Protein AF-A0A8B9JFM2-F1 (afdb_monomer)

Nearest PDB structures (foldseek):
  6s2v-assembly1_A  TM=2.641E-01  e=4.812E+00  Thermus thermophilus

pLDDT: mean 70.41, std 26.71, range [26.59, 98.25]

Solvent-accessible surface area (backbone atoms only — not comparable to full-atom values): 13826 Å² total; per-residue (Å²): 95,75,93,44,94,42,52,70,55,29,45,62,42,49,57,50,52,52,51,52,49,53,49,58,53,56,74,76,47,64,92,90,73,83,82,56,68,82,63,44,51,59,54,51,42,56,54,47,77,73,51,67,54,68,62,48,47,56,52,45,52,53,33,68,76,72,50,55,80,75,66,43,58,59,73,59,28,54,53,51,51,51,48,51,52,41,51,51,50,61,77,66,62,66,78,80,61,81,68,67,73,62,55,77,66,53,49,50,51,52,51,52,54,50,49,66,63,59,63,54,68,65,52,67,83,63,58,92,71,80,76,75,84,78,84,81,77,87,86,79,91,80,87,85,88,83,88,80,90,82,90,88,81,89,82,89,89,90,80,88,84,85,88,89,90,83,90,82,83,83,84,77,85,91,66,69,68,67,57,55,62,47,59,59,50,66,54,52,63,73,67,65,75,74,77,78,72,85,80,83,89,83,87,89,88,134

Organism: Astyanax mexicanus (NCBI:txid7994)

Secondary structure (DSSP, 8-state):
-TT--SHHHHHHHHHHHHHHHHHHHHHTSPTT----HHHHHHHHHHHHTTS-HHHHHHHHHHHHHHS-TTTTSSHHHHHHHHHHHHHHHHHT--GGGTS-PPPHHHHHHHHHHHHHHHTTHHHHTT-TT----------------------------------------------HHHHHHHHHHHHHHTTSSSSSSSS-------

Radius of gyration: 36.75 Å; Cα contacts (8 Å, |Δi|>4): 64; chains: 1; bounding box: 48×134×57 Å

Mean predicted aligned error: 19.5 Å

Sequence (206 aa):
MHQAYSPNKKVDTLLKVCKNIYHSMSANAKPGVVFGADDFLPCLTWVLLRSDVATLQLDTDYMMELLDPSQLQGEGGYYLTSLYAALYYISSFQPRLAVRQLSAEAHKSLSQWHRRRTLHCNQSRRSRNRRTFRRTARGETASTSDASKDAEEGSGKAREDSEDESDIELTLPCDETVAQHRLSKDLEILGEEEEEGEGQLMEEQH

Structure (mmCIF, N/CA/C/O backbone):
data_AF-A0A8B9JFM2-F1
#
_entry.id   AF-A0A8B9JFM2-F1
#
loop_
_atom_site.group_PDB
_atom_site.id
_atom_site.type_symbol
_atom_site.label_atom_id
_atom_site.label_alt_id
_atom_site.label_comp_id
_atom_site.label_asym_id
_atom_site.label_entity_id
_atom_site.label_seq_id
_atom_site.pdbx_PDB_ins_code
_atom_site.Cartn_x
_atom_site.Cartn_y
_atom_site.Cartn_z
_atom_site.occupancy
_atom_site.B_iso_or_equiv
_atom_site.auth_seq_id
_atom_site.auth_comp_id
_atom_site.auth_asym_id
_atom_site.auth_atom_id
_atom_site.pdbx_PDB_model_num
ATOM 1 N N . MET A 1 1 ? -3.584 -10.418 -9.062 1.00 89.25 1 MET A N 1
ATOM 2 C CA . MET A 1 1 ? -2.142 -10.414 -8.744 1.00 89.25 1 MET A CA 1
ATOM 3 C C . MET A 1 1 ? -1.633 -11.849 -8.626 1.00 89.25 1 MET A C 1
ATOM 5 O O . MET A 1 1 ? -0.770 -12.228 -9.408 1.00 89.25 1 MET A O 1
ATOM 9 N N . HIS A 1 2 ? -2.273 -12.670 -7.789 1.00 94.94 2 HIS A N 1
ATOM 10 C CA . HIS A 1 2 ? -1.850 -14.033 -7.451 1.00 94.94 2 HIS A CA 1
ATOM 11 C C . HIS A 1 2 ? -1.418 -14.940 -8.612 1.00 94.94 2 HIS A C 1
ATOM 13 O O . HIS A 1 2 ? -0.316 -15.477 -8.581 1.00 94.94 2 HIS A O 1
ATOM 19 N N . GLN A 1 3 ? -2.219 -15.003 -9.683 1.00 93.75 3 GLN A N 1
ATOM 20 C CA . GLN A 1 3 ? -1.970 -15.805 -10.895 1.00 93.75 3 GLN A CA 1
ATOM 21 C C . GLN A 1 3 ? -0.621 -15.540 -11.608 1.00 93.75 3 GLN A C 1
ATOM 23 O O . GLN A 1 3 ? -0.235 -16.315 -12.479 1.00 93.75 3 GLN A O 1
ATOM 28 N N . ALA A 1 4 ? 0.092 -14.452 -11.295 1.00 94.44 4 ALA A N 1
ATOM 29 C CA . ALA A 1 4 ? 1.405 -14.161 -11.863 1.00 94.44 4 ALA A CA 1
ATOM 30 C C . ALA A 1 4 ? 2.542 -14.762 -11.011 1.00 94.44 4 ALA A C 1
ATOM 32 O O . ALA A 1 4 ? 2.770 -14.328 -9.884 1.00 94.44 4 ALA A O 1
ATOM 33 N N . TYR A 1 5 ? 3.309 -15.694 -11.590 1.00 93.75 5 TYR A N 1
ATOM 34 C CA . TYR A 1 5 ? 4.452 -16.377 -10.951 1.00 93.75 5 TYR A CA 1
ATOM 35 C C . TYR A 1 5 ? 5.771 -15.580 -10.918 1.00 93.75 5 TYR A C 1
ATOM 37 O O . TYR A 1 5 ? 6.792 -16.109 -10.498 1.00 93.75 5 TYR A O 1
ATOM 45 N N . SER A 1 6 ? 5.792 -14.336 -11.402 1.00 96.88 6 SER A N 1
ATOM 46 C CA . SER A 1 6 ? 6.985 -13.477 -11.387 1.00 96.88 6 SER A CA 1
ATOM 47 C C . SER A 1 6 ? 6.700 -12.232 -10.548 1.00 96.88 6 SER A C 1
ATOM 49 O O . SER A 1 6 ? 5.683 -11.580 -10.810 1.00 96.88 6 SER A O 1
ATOM 51 N N . PRO A 1 7 ? 7.569 -11.846 -9.591 1.00 96.88 7 PRO A N 1
ATOM 52 C CA . PRO A 1 7 ? 7.323 -10.683 -8.737 1.00 96.88 7 PRO A CA 1
ATOM 53 C C . PRO A 1 7 ? 7.238 -9.393 -9.565 1.00 96.88 7 PRO A C 1
ATOM 55 O O . PRO A 1 7 ? 6.313 -8.610 -9.380 1.00 96.88 7 PRO A O 1
ATOM 58 N N . ASN A 1 8 ? 8.073 -9.242 -10.599 1.00 96.25 8 ASN A N 1
ATOM 59 C CA . ASN A 1 8 ? 7.967 -8.143 -11.567 1.00 96.25 8 ASN A CA 1
ATOM 60 C C . ASN A 1 8 ? 6.593 -8.086 -12.268 1.00 96.25 8 ASN A C 1
ATOM 62 O O . ASN A 1 8 ? 6.054 -7.006 -12.493 1.00 96.25 8 ASN A O 1
ATOM 66 N N . LYS A 1 9 ? 5.973 -9.237 -12.572 1.00 97.44 9 LYS A N 1
ATOM 67 C CA . LYS A 1 9 ? 4.619 -9.285 -13.163 1.00 97.44 9 LYS A CA 1
ATOM 68 C C . LYS A 1 9 ? 3.505 -9.031 -12.139 1.00 97.44 9 LYS A C 1
ATOM 70 O O . LYS A 1 9 ? 2.437 -8.541 -12.520 1.00 97.44 9 LYS A O 1
ATOM 75 N N . LYS A 1 10 ? 3.745 -9.297 -10.850 1.00 98.00 10 LYS A N 1
ATOM 76 C CA . LYS A 1 10 ? 2.875 -8.834 -9.760 1.00 98.00 10 LYS A CA 1
ATOM 77 C C . LYS A 1 10 ? 2.971 -7.300 -9.613 1.00 98.00 10 LYS A C 1
ATOM 79 O O . LYS A 1 10 ? 1.925 -6.655 -9.628 1.00 98.00 10 LYS A O 1
ATOM 84 N N . VAL A 1 11 ? 4.169 -6.699 -9.659 1.00 97.50 11 VAL A N 1
ATOM 85 C CA . VAL A 1 11 ? 4.362 -5.226 -9.667 1.00 97.50 11 VAL A CA 1
ATOM 86 C C . VAL A 1 11 ? 3.714 -4.561 -10.892 1.00 97.50 11 VAL A C 1
ATOM 88 O O . VAL A 1 11 ? 2.948 -3.614 -10.727 1.00 97.50 11 VAL A O 1
ATOM 91 N N . ASP A 1 12 ? 3.897 -5.099 -12.106 1.00 96.81 12 ASP A N 1
ATOM 92 C CA . ASP A 1 12 ? 3.180 -4.653 -13.323 1.00 96.81 12 ASP A CA 1
ATOM 93 C C . ASP A 1 12 ? 1.651 -4.632 -13.142 1.00 96.81 12 ASP A C 1
ATOM 95 O O . ASP A 1 12 ? 0.941 -3.883 -13.819 1.00 96.81 12 ASP A O 1
ATOM 99 N N . THR A 1 13 ? 1.124 -5.514 -12.289 1.00 97.75 13 THR A N 1
ATOM 100 C CA . THR A 1 13 ? -0.307 -5.613 -11.987 1.00 97.75 13 THR A CA 1
ATOM 101 C C . THR A 1 13 ? -0.712 -4.593 -10.925 1.00 97.75 13 THR A C 1
ATOM 103 O O . THR A 1 13 ? -1.719 -3.911 -11.107 1.00 97.75 13 THR A O 1
ATOM 106 N N . LEU A 1 14 ? 0.093 -4.423 -9.871 1.00 97.81 14 LEU A N 1
ATOM 107 C CA . LEU A 1 14 ? -0.100 -3.399 -8.843 1.00 97.81 14 LEU A CA 1
ATOM 108 C C . LEU A 1 14 ? -0.135 -1.990 -9.450 1.00 97.81 14 LEU A C 1
ATOM 110 O O . LEU A 1 14 ? -1.096 -1.258 -9.231 1.00 97.81 14 LEU A O 1
ATOM 114 N N . LEU A 1 15 ? 0.829 -1.645 -10.310 1.00 97.75 15 LEU A N 1
ATOM 115 C CA . LEU A 1 15 ? 0.879 -0.339 -10.979 1.00 97.75 15 LEU A CA 1
ATOM 116 C C . LEU A 1 15 ? -0.387 -0.033 -11.800 1.00 97.75 15 LEU A C 1
ATOM 118 O O . LEU A 1 15 ? -0.815 1.119 -11.865 1.00 97.75 15 LEU A O 1
ATOM 122 N N . LYS A 1 16 ? -1.026 -1.052 -12.394 1.00 97.81 16 LYS A N 1
ATOM 123 C CA . LYS A 1 16 ? -2.311 -0.899 -13.102 1.00 97.81 16 LYS A CA 1
ATOM 124 C C . LYS A 1 16 ? -3.468 -0.650 -12.134 1.00 97.81 16 LYS A C 1
ATOM 126 O O . LYS A 1 16 ? -4.317 0.186 -12.424 1.00 97.81 16 LYS A O 1
ATOM 131 N N . VAL A 1 17 ? -3.489 -1.319 -10.978 1.00 97.44 17 VAL A N 1
ATOM 132 C CA . VAL A 1 17 ? -4.486 -1.065 -9.921 1.00 97.44 17 VAL A CA 1
ATOM 133 C C . VAL A 1 17 ? -4.347 0.362 -9.385 1.00 97.44 17 VAL A C 1
ATOM 135 O O . VAL A 1 17 ? -5.337 1.087 -9.350 1.00 97.44 17 VAL A O 1
ATOM 138 N N . CYS A 1 18 ? -3.129 0.812 -9.069 1.00 97.69 18 CYS A N 1
ATOM 139 C CA . CYS A 1 18 ? -2.864 2.183 -8.621 1.00 97.69 18 CYS A CA 1
ATOM 140 C C . CYS A 1 18 ? -3.327 3.221 -9.659 1.00 97.69 18 CYS A C 1
ATOM 142 O O . CYS A 1 18 ? -4.040 4.163 -9.318 1.00 97.69 18 CYS A O 1
ATOM 144 N N . LYS A 1 19 ? -3.012 3.011 -10.945 1.00 97.19 19 LYS A N 1
ATOM 145 C CA . LYS A 1 19 ? -3.443 3.896 -12.043 1.00 97.19 19 LYS A CA 1
ATOM 146 C C . LYS A 1 19 ? -4.968 3.904 -12.235 1.00 97.19 19 LYS A C 1
ATOM 148 O O . LYS A 1 19 ? -5.533 4.969 -12.470 1.00 97.19 19 LYS A O 1
ATOM 153 N N . ASN A 1 20 ? -5.651 2.774 -12.034 1.00 97.50 20 ASN A N 1
ATOM 154 C CA . ASN A 1 20 ? -7.118 2.712 -12.036 1.00 97.50 20 ASN A CA 1
ATOM 155 C C . ASN A 1 20 ? -7.750 3.440 -10.833 1.00 97.50 20 ASN A C 1
ATOM 157 O O . ASN A 1 20 ? -8.805 4.059 -10.987 1.00 97.50 20 ASN A O 1
ATOM 161 N N . ILE A 1 21 ? -7.114 3.410 -9.656 1.00 97.12 21 ILE A N 1
ATOM 162 C CA . ILE A 1 21 ? -7.551 4.177 -8.477 1.00 97.12 21 ILE A CA 1
ATOM 163 C C . ILE A 1 21 ? -7.442 5.680 -8.764 1.00 97.12 21 ILE A C 1
ATOM 165 O O . ILE A 1 21 ? -8.452 6.375 -8.678 1.00 97.12 21 ILE A O 1
ATOM 169 N N . TYR A 1 22 ? -6.279 6.171 -9.212 1.00 96.12 22 TYR A N 1
ATOM 170 C CA . TYR A 1 22 ? -6.116 7.584 -9.585 1.00 96.12 22 TYR A CA 1
ATOM 171 C C . TYR A 1 22 ? -7.078 8.016 -10.699 1.00 96.12 22 TYR A C 1
ATOM 173 O O . TYR A 1 22 ? -7.672 9.084 -10.598 1.00 96.12 22 TYR A O 1
ATOM 181 N N . HIS A 1 23 ? -7.314 7.179 -11.716 1.00 95.50 23 HIS A N 1
ATOM 182 C CA . HIS A 1 23 ? -8.328 7.456 -12.738 1.00 95.50 23 HIS A CA 1
ATOM 183 C C . HIS A 1 23 ? -9.735 7.609 -12.134 1.00 95.50 23 HIS A C 1
ATOM 185 O O . HIS A 1 23 ? -10.455 8.544 -12.481 1.00 95.50 23 HIS A O 1
ATOM 191 N N . SER A 1 24 ? -10.107 6.740 -11.189 1.00 95.00 24 SER A N 1
ATOM 192 C CA . SER A 1 24 ? -11.404 6.789 -10.498 1.00 95.00 24 SER A CA 1
ATOM 193 C C . SER A 1 24 ? -11.548 8.034 -9.612 1.00 95.00 24 SER A C 1
ATOM 195 O O . SER A 1 24 ? -12.617 8.643 -9.580 1.00 95.00 24 SER A O 1
ATOM 197 N N . MET A 1 25 ? -10.471 8.454 -8.939 1.00 94.62 25 MET A N 1
ATOM 198 C CA . MET A 1 25 ? -10.418 9.710 -8.180 1.00 94.62 25 MET A CA 1
ATOM 199 C C . MET A 1 25 ? -10.579 10.917 -9.119 1.00 94.62 25 MET A C 1
ATOM 201 O O . MET A 1 25 ? -11.443 11.764 -8.899 1.00 94.62 25 MET A O 1
ATOM 205 N N . SER A 1 26 ? -9.816 10.962 -10.217 1.00 93.56 26 SER A N 1
ATOM 206 C CA . SER A 1 26 ? -9.863 12.037 -11.218 1.00 93.56 26 SER A CA 1
ATOM 207 C C . SER A 1 26 ? -11.200 12.142 -11.954 1.00 93.56 26 SER A C 1
ATOM 209 O O . SER A 1 26 ? -11.636 13.254 -12.235 1.00 93.56 26 SER A O 1
ATOM 211 N N . ALA A 1 27 ? -11.879 11.027 -12.234 1.00 92.06 27 ALA A N 1
ATOM 212 C CA . ALA A 1 27 ? -13.185 11.024 -12.901 1.00 92.06 27 ALA A CA 1
ATOM 213 C C . ALA A 1 27 ? -14.299 11.694 -12.071 1.00 92.06 27 ALA A C 1
ATOM 215 O O . ALA A 1 27 ? -15.280 12.171 -12.636 1.00 92.06 27 ALA A O 1
ATOM 216 N N . ASN A 1 28 ? -14.136 11.755 -10.745 1.00 86.00 28 ASN A N 1
ATOM 217 C CA . ASN A 1 28 ? -15.056 12.417 -9.815 1.00 86.00 28 ASN A CA 1
ATOM 218 C C . ASN A 1 28 ? -14.548 13.803 -9.359 1.00 86.00 28 ASN A C 1
ATOM 220 O O . ASN A 1 28 ? -15.173 14.455 -8.522 1.00 86.00 28 ASN A O 1
ATOM 224 N N . ALA A 1 29 ? -13.405 14.256 -9.882 1.00 90.75 29 ALA A N 1
ATOM 225 C CA . ALA A 1 29 ? -12.743 15.486 -9.469 1.00 90.75 29 ALA A CA 1
ATOM 226 C C . ALA A 1 29 ? -13.194 16.712 -10.279 1.00 90.75 29 ALA A C 1
ATOM 228 O O . ALA A 1 29 ? -13.706 16.614 -11.395 1.00 90.75 29 ALA A O 1
ATOM 229 N N . LYS A 1 30 ? -12.909 17.906 -9.748 1.00 90.75 30 LYS A N 1
ATOM 230 C CA . LYS A 1 30 ? -12.896 19.128 -10.564 1.00 90.75 30 LYS A CA 1
ATOM 231 C C . LYS A 1 30 ? -11.647 19.120 -11.467 1.00 90.75 30 LYS A C 1
ATOM 233 O O . LYS A 1 30 ? -10.594 18.661 -11.018 1.00 90.75 30 LYS A O 1
ATOM 238 N N . PRO A 1 31 ? -11.712 19.654 -12.702 1.00 88.12 31 PRO A N 1
ATOM 239 C CA . PRO A 1 31 ? -10.535 19.781 -13.559 1.00 88.12 31 PRO A CA 1
ATOM 240 C C . PRO A 1 31 ? -9.392 20.527 -12.856 1.00 88.12 31 PRO A C 1
ATOM 242 O O . PRO A 1 31 ? -9.618 21.563 -12.234 1.00 88.12 31 PRO A O 1
ATOM 245 N N . GLY A 1 32 ? -8.169 20.002 -12.962 1.00 85.88 32 GLY A N 1
ATOM 246 C CA . GLY A 1 32 ? -6.970 20.599 -12.360 1.00 85.88 32 GLY A CA 1
ATOM 247 C C . GLY A 1 32 ? -6.693 20.226 -10.896 1.00 85.88 32 GLY A C 1
ATOM 248 O O . GLY A 1 32 ? -5.688 20.680 -10.356 1.00 85.88 32 GLY A O 1
ATOM 249 N N . VAL A 1 33 ? -7.522 19.393 -10.254 1.00 91.62 33 VAL A N 1
ATOM 250 C CA . VAL A 1 33 ? -7.179 18.802 -8.946 1.00 91.62 33 VAL A CA 1
ATOM 251 C C . VAL A 1 33 ? -6.026 17.806 -9.110 1.00 91.62 33 VAL A C 1
ATOM 253 O O . VAL A 1 33 ? -6.063 16.940 -9.984 1.00 91.62 33 VAL A O 1
ATOM 256 N N . VAL A 1 34 ? -5.017 17.923 -8.245 1.00 92.06 34 VAL A N 1
ATOM 257 C CA . VAL A 1 34 ? -3.894 16.984 -8.117 1.00 92.06 34 VAL A CA 1
ATOM 258 C C . VAL A 1 34 ? -4.047 16.253 -6.787 1.00 92.06 34 VAL A C 1
ATOM 260 O O . VAL A 1 34 ? -4.277 16.899 -5.768 1.00 92.06 34 VAL A O 1
ATOM 263 N N . PHE A 1 35 ? -3.922 14.927 -6.804 1.00 94.62 35 PHE A N 1
ATOM 264 C CA . PHE A 1 35 ? -4.079 14.072 -5.626 1.00 94.62 35 PHE A CA 1
ATOM 265 C C . PHE A 1 35 ? -2.722 13.649 -5.058 1.00 94.62 35 PHE A C 1
ATOM 267 O O . PHE A 1 35 ? -1.843 13.212 -5.804 1.00 94.62 35 PHE A O 1
ATOM 274 N N . GLY A 1 36 ? -2.566 13.768 -3.741 1.00 93.88 36 GLY A N 1
ATOM 275 C CA . GLY A 1 36 ? -1.387 13.340 -2.995 1.00 93.88 36 GLY A CA 1
ATOM 276 C C . GLY A 1 36 ? -1.475 11.897 -2.490 1.00 93.88 36 GLY A C 1
ATOM 277 O O . GLY A 1 36 ? -2.398 11.144 -2.810 1.00 93.88 36 GLY A O 1
ATOM 278 N N . ALA A 1 37 ? -0.500 11.515 -1.661 1.00 91.75 37 ALA A N 1
ATOM 279 C CA . ALA A 1 37 ? -0.505 10.224 -0.974 1.00 91.75 37 ALA A CA 1
ATOM 280 C C . ALA A 1 37 ? -1.669 10.120 0.028 1.00 91.75 37 ALA A C 1
ATOM 282 O O . ALA A 1 37 ? -2.316 9.080 0.103 1.00 91.75 37 ALA A O 1
ATOM 283 N N . ASP A 1 38 ? -1.974 11.207 0.742 1.00 94.75 38 ASP A N 1
ATOM 284 C CA . ASP A 1 38 ? -3.037 11.254 1.755 1.00 94.75 38 ASP A CA 1
ATOM 285 C C . ASP A 1 38 ? -4.450 11.121 1.158 1.00 94.75 38 ASP A C 1
ATOM 287 O O . ASP A 1 38 ? -5.348 10.612 1.824 1.00 94.75 38 ASP A O 1
ATOM 291 N N . ASP A 1 39 ? -4.643 11.501 -0.112 1.00 95.31 39 ASP A N 1
ATOM 292 C CA . ASP A 1 39 ? -5.878 11.231 -0.861 1.00 95.31 39 ASP A CA 1
ATOM 293 C C . ASP A 1 39 ? -5.932 9.777 -1.364 1.00 95.31 39 ASP A C 1
ATOM 295 O O . ASP A 1 39 ? -6.983 9.136 -1.368 1.00 95.31 39 ASP A O 1
ATOM 299 N N . PHE A 1 40 ? -4.790 9.248 -1.817 1.00 97.00 40 PHE A N 1
ATOM 300 C CA . PHE A 1 40 ? -4.688 7.933 -2.450 1.00 97.00 40 PHE A CA 1
ATOM 301 C C . PHE A 1 40 ? -4.751 6.768 -1.453 1.00 97.00 40 PHE A C 1
ATOM 303 O O . PHE A 1 40 ? -5.413 5.766 -1.726 1.00 97.00 40 PHE A O 1
ATOM 310 N N . LEU A 1 41 ? -4.084 6.872 -0.299 1.00 96.81 41 LEU A N 1
ATOM 311 C CA . LEU A 1 41 ? -3.988 5.781 0.676 1.00 96.81 41 LEU A CA 1
ATOM 312 C C . LEU A 1 41 ? -5.352 5.346 1.257 1.00 96.81 41 LEU A C 1
ATOM 314 O O . LEU A 1 41 ? -5.573 4.134 1.352 1.00 96.81 41 LEU A O 1
ATOM 318 N N . PRO A 1 42 ? -6.311 6.244 1.570 1.00 96.62 42 PRO A N 1
ATOM 319 C CA . PRO A 1 42 ? -7.676 5.849 1.923 1.00 96.62 42 PRO A CA 1
ATOM 320 C C . PRO A 1 42 ? -8.392 5.099 0.793 1.00 96.62 42 PRO A C 1
ATOM 322 O O . PRO A 1 42 ? -9.040 4.082 1.045 1.00 96.62 42 PRO A O 1
ATOM 325 N N . CYS A 1 43 ? -8.239 5.541 -0.462 1.00 97.38 43 CYS A N 1
ATOM 326 C CA . CYS A 1 43 ? -8.822 4.863 -1.622 1.00 97.38 43 CYS A CA 1
ATOM 327 C C . CYS A 1 43 ? -8.202 3.476 -1.858 1.00 97.38 43 CYS A C 1
ATOM 329 O O . CYS A 1 43 ? -8.934 2.521 -2.114 1.00 97.38 43 CYS A O 1
ATOM 331 N N . LEU A 1 44 ? -6.879 3.336 -1.714 1.00 97.94 44 LEU A N 1
ATOM 332 C CA . LEU A 1 44 ? -6.191 2.043 -1.752 1.00 97.94 44 LEU A CA 1
ATOM 333 C C . LEU A 1 44 ? -6.702 1.119 -0.638 1.00 97.94 44 LEU A C 1
ATOM 335 O O . LEU A 1 44 ? -7.117 -0.001 -0.919 1.00 97.94 44 LEU A O 1
ATOM 339 N N . THR A 1 45 ? -6.749 1.606 0.603 1.00 97.25 45 THR A N 1
ATOM 340 C CA . THR A 1 45 ? -7.235 0.848 1.770 1.00 97.25 45 THR A CA 1
ATOM 341 C C . THR A 1 45 ? -8.672 0.357 1.561 1.00 97.25 45 THR A C 1
ATOM 343 O O . THR A 1 45 ? -8.970 -0.807 1.819 1.00 97.25 45 THR A O 1
ATOM 346 N N . TRP A 1 46 ? -9.555 1.198 1.012 1.00 96.88 46 TRP A N 1
ATOM 347 C CA . TRP A 1 46 ? -10.932 0.819 0.681 1.00 96.88 46 TRP A CA 1
ATOM 348 C C . TRP A 1 46 ? -11.025 -0.261 -0.408 1.00 96.88 46 TRP A C 1
ATOM 350 O O . TRP A 1 46 ? -11.876 -1.144 -0.317 1.00 96.88 46 TRP A O 1
ATOM 360 N N . VAL A 1 47 ? -10.148 -0.235 -1.420 1.00 97.38 47 VAL A N 1
ATOM 361 C CA . VAL A 1 47 ? -10.066 -1.312 -2.425 1.00 97.38 47 VAL A CA 1
ATOM 362 C C . VAL A 1 47 ? -9.578 -2.616 -1.786 1.00 97.38 47 VAL A C 1
ATOM 364 O O . VAL A 1 47 ? -10.143 -3.674 -2.064 1.00 97.38 47 VAL A O 1
ATOM 367 N N . LEU A 1 48 ? -8.583 -2.550 -0.895 1.00 97.12 48 LEU A N 1
ATOM 368 C CA . LEU A 1 48 ? -8.024 -3.724 -0.215 1.00 97.12 48 LEU A CA 1
ATOM 369 C C . LEU A 1 48 ? -9.040 -4.397 0.718 1.00 97.12 48 LEU A C 1
ATOM 371 O O . LEU A 1 48 ? -9.202 -5.613 0.652 1.00 97.12 48 LEU A O 1
ATOM 375 N N . LEU A 1 49 ? -9.810 -3.617 1.485 1.00 96.25 49 LEU A N 1
ATOM 376 C CA . LEU A 1 49 ? -10.921 -4.101 2.324 1.00 96.25 49 LEU A CA 1
ATOM 377 C C . LEU A 1 49 ? -12.041 -4.816 1.539 1.00 96.25 49 LEU A C 1
ATOM 379 O O . LEU A 1 49 ? -12.900 -5.458 2.137 1.00 96.25 49 LEU A O 1
ATOM 383 N N . ARG A 1 50 ? -12.054 -4.705 0.205 1.00 95.44 50 ARG A N 1
ATOM 384 C CA . ARG A 1 50 ? -13.011 -5.366 -0.699 1.00 95.44 50 ARG A CA 1
ATOM 385 C C . ARG A 1 50 ? -12.381 -6.496 -1.521 1.00 95.44 50 ARG A C 1
ATOM 387 O O . ARG A 1 50 ? -12.950 -6.910 -2.531 1.00 95.44 50 ARG A O 1
ATOM 394 N N . SER A 1 51 ? -11.210 -6.971 -1.111 1.00 95.38 51 SER A N 1
ATOM 395 C CA . SER A 1 51 ? -10.416 -7.984 -1.807 1.00 95.38 51 SER A CA 1
ATOM 396 C C . SER A 1 51 ? -9.953 -9.087 -0.852 1.00 95.38 51 SER A C 1
ATOM 398 O O . SER A 1 51 ? -10.150 -8.993 0.357 1.00 95.38 51 SER A O 1
ATOM 400 N N . ASP A 1 52 ? -9.336 -10.139 -1.388 1.00 95.94 52 ASP A N 1
ATOM 401 C CA . ASP A 1 52 ? -8.702 -11.179 -0.576 1.00 95.94 52 ASP A CA 1
ATOM 402 C C . ASP A 1 52 ? -7.394 -10.649 0.040 1.00 95.94 52 ASP A C 1
ATOM 404 O O . ASP A 1 52 ? -6.321 -10.714 -0.564 1.00 95.94 52 ASP A O 1
ATOM 408 N N . VAL A 1 53 ? -7.515 -10.090 1.246 1.00 94.69 53 VAL A N 1
ATOM 409 C CA . VAL A 1 53 ? -6.409 -9.514 2.025 1.00 94.69 53 VAL A CA 1
ATOM 410 C C . VAL A 1 53 ? -5.316 -10.551 2.302 1.00 94.69 53 VAL A C 1
ATOM 412 O O . VAL A 1 53 ? -4.140 -10.216 2.198 1.00 94.69 53 VAL A O 1
ATOM 415 N N . ALA A 1 54 ? -5.673 -11.808 2.591 1.00 95.12 54 ALA A N 1
ATOM 416 C CA . ALA A 1 54 ? -4.705 -12.855 2.920 1.00 95.12 54 ALA A CA 1
ATOM 417 C C . ALA A 1 54 ? -3.852 -13.237 1.699 1.00 95.12 54 ALA A C 1
ATOM 419 O O . ALA A 1 54 ? -2.622 -13.237 1.769 1.00 95.12 54 ALA A O 1
ATOM 420 N N . THR A 1 55 ? -4.491 -13.471 0.549 1.00 96.56 55 THR A N 1
ATOM 421 C CA . THR A 1 55 ? -3.782 -13.745 -0.710 1.00 96.56 55 THR A CA 1
ATOM 422 C C . THR A 1 55 ? -2.963 -12.537 -1.179 1.00 96.56 55 THR A C 1
ATOM 424 O O . THR A 1 55 ? -1.864 -12.711 -1.709 1.00 96.56 55 THR A O 1
ATOM 427 N N . LEU A 1 56 ? -3.451 -11.305 -0.978 1.00 96.81 56 LEU A N 1
ATOM 428 C CA . LEU A 1 56 ? -2.683 -10.100 -1.306 1.00 96.81 56 LEU A CA 1
ATOM 429 C C . LEU A 1 56 ? -1.487 -9.876 -0.380 1.00 96.81 56 LEU A C 1
ATOM 431 O O . LEU A 1 56 ? -0.472 -9.373 -0.857 1.00 96.81 56 LEU A O 1
ATOM 435 N N . GLN A 1 57 ? -1.569 -10.247 0.898 1.00 97.06 57 GLN A N 1
ATOM 436 C CA . GLN A 1 57 ? -0.443 -10.141 1.824 1.00 97.06 57 GLN A CA 1
ATOM 437 C C . GLN A 1 57 ? 0.661 -11.136 1.446 1.00 97.06 57 GLN A C 1
ATOM 439 O O . GLN A 1 57 ? 1.782 -10.706 1.196 1.00 97.06 57 GLN A O 1
ATOM 444 N N . LEU A 1 58 ? 0.313 -12.403 1.186 1.00 97.19 58 LEU A N 1
ATOM 445 C CA . LEU A 1 58 ? 1.250 -13.393 0.631 1.00 97.19 58 LEU A CA 1
ATOM 446 C C . LEU A 1 58 ? 1.877 -12.945 -0.705 1.00 97.19 58 LEU A C 1
ATOM 448 O O . LEU A 1 58 ? 3.081 -13.089 -0.901 1.00 97.19 58 LEU A O 1
ATOM 452 N N . ASP A 1 59 ? 1.092 -12.369 -1.625 1.00 97.94 59 ASP A N 1
ATOM 453 C CA . ASP A 1 59 ? 1.618 -11.794 -2.874 1.00 97.94 59 ASP A CA 1
ATOM 454 C C . ASP A 1 59 ? 2.564 -10.599 -2.637 1.00 97.94 59 ASP A C 1
ATOM 456 O O . ASP A 1 59 ? 3.446 -10.354 -3.464 1.00 97.94 59 ASP A O 1
ATOM 460 N N . THR A 1 60 ? 2.348 -9.830 -1.564 1.00 97.94 60 THR A N 1
ATOM 461 C CA . THR A 1 60 ? 3.116 -8.624 -1.214 1.00 97.94 60 THR A CA 1
ATOM 462 C C . THR A 1 60 ? 4.449 -8.996 -0.591 1.00 97.94 60 THR A C 1
ATOM 464 O O . THR A 1 60 ? 5.482 -8.535 -1.073 1.00 97.94 60 THR A O 1
ATOM 467 N N . ASP A 1 61 ? 4.436 -9.886 0.397 1.00 97.38 61 ASP A N 1
ATOM 468 C CA . ASP A 1 61 ? 5.640 -10.387 1.057 1.00 97.38 61 ASP A CA 1
ATOM 469 C C . ASP A 1 61 ? 6.535 -11.111 0.031 1.00 97.38 61 ASP A C 1
ATOM 471 O O . ASP A 1 61 ? 7.714 -10.791 -0.103 1.00 97.38 61 ASP A O 1
ATOM 475 N N . TYR A 1 62 ? 5.943 -11.937 -0.844 1.00 97.81 62 TYR A N 1
ATOM 476 C CA . TYR A 1 62 ? 6.626 -12.561 -1.989 1.00 97.81 62 TYR A CA 1
ATOM 477 C C . TYR A 1 62 ? 7.293 -11.555 -2.951 1.00 97.81 62 TYR A C 1
ATOM 479 O O . TYR A 1 62 ? 8.337 -11.850 -3.534 1.00 97.81 62 TYR A O 1
ATOM 487 N N . MET A 1 63 ? 6.705 -10.371 -3.167 1.00 97.75 63 MET A N 1
ATOM 488 C CA . MET A 1 63 ? 7.358 -9.313 -3.953 1.00 97.75 63 MET A CA 1
ATOM 489 C C . MET A 1 63 ? 8.491 -8.641 -3.170 1.00 97.75 63 MET A C 1
ATOM 491 O O . MET A 1 63 ? 9.535 -8.364 -3.752 1.00 97.75 63 MET A O 1
ATOM 495 N N . MET A 1 64 ? 8.298 -8.386 -1.876 1.00 96.94 64 MET A N 1
ATOM 496 C CA . MET A 1 64 ? 9.285 -7.723 -1.017 1.00 96.94 64 MET A CA 1
ATOM 497 C C . MET A 1 64 ? 10.537 -8.583 -0.782 1.00 96.94 64 MET A C 1
ATOM 499 O O . MET A 1 64 ? 11.633 -8.036 -0.710 1.00 96.94 64 MET A O 1
ATOM 503 N N . GLU A 1 65 ? 10.399 -9.910 -0.713 1.00 96.69 65 GLU A N 1
ATOM 504 C CA . GLU A 1 65 ? 11.519 -10.844 -0.514 1.00 96.69 65 GLU A CA 1
ATOM 505 C C . GLU A 1 65 ? 12.329 -11.142 -1.790 1.00 96.69 65 GLU A C 1
ATOM 507 O O . GLU A 1 65 ? 13.513 -11.466 -1.697 1.00 96.69 65 GLU A O 1
ATOM 512 N N . LEU A 1 66 ? 11.716 -11.059 -2.981 1.00 96.94 66 LEU A N 1
ATOM 513 C CA . LEU A 1 66 ? 12.311 -11.548 -4.241 1.00 96.94 66 LEU A CA 1
ATOM 514 C C . LEU A 1 66 ? 12.672 -10.463 -5.271 1.00 96.94 66 LEU A C 1
ATOM 516 O O . LEU A 1 66 ? 13.151 -10.795 -6.359 1.00 96.94 66 LEU A O 1
ATOM 520 N N . LEU A 1 67 ? 12.428 -9.184 -4.982 1.00 96.31 67 LEU A N 1
ATOM 521 C CA . LEU A 1 67 ? 12.858 -8.071 -5.835 1.00 96.31 67 LEU A CA 1
ATOM 522 C C . LEU A 1 67 ? 14.204 -7.519 -5.357 1.00 96.31 67 LEU A C 1
ATOM 524 O O . LEU A 1 67 ? 14.360 -7.183 -4.185 1.00 96.31 67 LEU A O 1
ATOM 528 N N . ASP A 1 68 ? 15.163 -7.353 -6.275 1.00 94.81 68 ASP A N 1
ATOM 529 C CA . ASP A 1 68 ? 16.429 -6.694 -5.937 1.00 94.81 68 ASP A CA 1
ATOM 530 C C . ASP A 1 68 ? 16.170 -5.268 -5.403 1.00 94.81 68 ASP A C 1
ATOM 532 O O . ASP A 1 68 ? 15.327 -4.550 -5.956 1.00 94.81 68 ASP A O 1
ATOM 536 N N . PRO A 1 69 ? 16.958 -4.763 -4.433 1.00 92.81 69 PRO A N 1
ATOM 537 C CA . PRO A 1 69 ? 16.840 -3.385 -3.943 1.00 92.81 69 PRO A CA 1
ATOM 538 C C . PRO A 1 69 ? 16.971 -2.295 -5.024 1.00 92.81 69 PRO A C 1
ATOM 540 O O . PRO A 1 69 ? 16.528 -1.164 -4.820 1.00 92.81 69 PRO A O 1
ATOM 543 N N . SER A 1 70 ? 17.560 -2.623 -6.180 1.00 93.25 70 SER A N 1
ATOM 544 C CA . SER A 1 70 ? 17.616 -1.778 -7.380 1.00 93.25 70 SER A CA 1
ATOM 545 C C . SER A 1 70 ? 16.294 -1.742 -8.161 1.00 93.25 70 SER A C 1
ATOM 547 O O . SER A 1 70 ? 15.939 -0.695 -8.697 1.00 93.25 70 SER A O 1
ATOM 549 N N . GLN A 1 71 ? 15.541 -2.847 -8.194 1.00 89.44 71 GLN A N 1
ATOM 550 C CA . GLN A 1 71 ? 14.211 -2.943 -8.812 1.00 89.44 71 GLN A CA 1
ATOM 551 C C . GLN A 1 71 ? 13.133 -2.253 -7.955 1.00 89.44 71 GLN A C 1
ATOM 553 O O . GLN A 1 71 ? 12.125 -1.784 -8.478 1.00 89.44 71 GLN A O 1
ATOM 558 N N . LEU A 1 72 ? 13.372 -2.133 -6.644 1.00 91.38 72 LEU A N 1
ATOM 559 C CA . LEU A 1 72 ? 12.526 -1.391 -5.703 1.00 91.38 72 LEU A CA 1
ATOM 560 C C . LEU A 1 72 ? 12.704 0.143 -5.773 1.00 91.38 72 LEU A C 1
ATOM 562 O O . LEU A 1 72 ? 12.024 0.868 -5.049 1.00 91.38 72 LEU A O 1
ATOM 566 N N . GLN A 1 73 ? 13.573 0.672 -6.640 1.00 92.44 73 GLN A N 1
ATOM 567 C CA . GLN A 1 73 ? 13.720 2.121 -6.818 1.00 92.44 73 GLN A CA 1
ATOM 568 C C . GLN A 1 73 ? 12.628 2.692 -7.740 1.00 92.44 73 GLN A C 1
ATOM 570 O O . GLN A 1 73 ? 12.448 2.245 -8.872 1.00 92.44 73 GLN A O 1
ATOM 575 N N . GLY A 1 74 ? 11.928 3.737 -7.285 1.00 93.88 74 GLY A N 1
ATOM 576 C CA . GLY A 1 74 ? 10.932 4.469 -8.078 1.00 93.88 74 GLY A CA 1
ATOM 577 C C . GLY A 1 74 ? 9.487 3.981 -7.907 1.00 93.88 74 GLY A C 1
ATOM 578 O O . GLY A 1 74 ? 9.089 3.541 -6.830 1.00 93.88 74 GLY A O 1
ATOM 579 N N . GLU A 1 75 ? 8.679 4.110 -8.969 1.00 95.94 75 GLU A N 1
ATOM 580 C CA . GLU A 1 75 ? 7.211 3.955 -8.923 1.00 95.94 75 GLU A CA 1
ATOM 581 C C . GLU A 1 75 ? 6.765 2.595 -8.345 1.00 95.94 75 GLU A C 1
ATOM 583 O O . GLU A 1 75 ? 5.867 2.541 -7.506 1.00 95.94 75 GLU A O 1
ATOM 588 N N . GLY A 1 76 ? 7.418 1.502 -8.758 1.00 96.44 76 GLY A N 1
ATOM 589 C CA . GLY A 1 76 ? 7.086 0.141 -8.322 1.00 96.44 76 GLY A CA 1
ATOM 590 C C . GLY A 1 76 ? 7.251 -0.065 -6.816 1.00 96.44 76 GLY A C 1
ATOM 591 O O . GLY A 1 76 ? 6.300 -0.463 -6.145 1.00 96.44 76 GLY A O 1
ATOM 592 N N . GLY A 1 77 ? 8.429 0.258 -6.272 1.00 97.19 77 GLY A N 1
ATOM 593 C CA . GLY A 1 77 ? 8.705 0.130 -4.839 1.00 97.19 77 GLY A CA 1
ATOM 594 C C . GLY A 1 77 ? 7.892 1.096 -3.975 1.00 97.19 77 GLY A C 1
ATOM 595 O O . GLY A 1 77 ? 7.464 0.719 -2.885 1.00 97.19 77 GLY A O 1
ATOM 596 N N . TYR A 1 78 ? 7.591 2.303 -4.471 1.00 97.62 78 TYR A N 1
ATOM 597 C CA . TYR A 1 78 ? 6.708 3.251 -3.782 1.00 97.62 78 TYR A CA 1
ATOM 598 C C . TYR A 1 78 ? 5.300 2.674 -3.565 1.00 97.62 78 TYR A C 1
ATOM 600 O O . TYR A 1 78 ? 4.801 2.658 -2.435 1.00 97.62 78 TYR A O 1
ATOM 608 N N . TYR A 1 79 ? 4.666 2.147 -4.617 1.00 98.19 79 TYR A N 1
ATOM 609 C CA . TYR A 1 79 ? 3.334 1.555 -4.482 1.00 98.19 79 TYR A CA 1
ATOM 610 C C . TYR A 1 79 ? 3.351 0.203 -3.765 1.00 98.19 79 TYR A C 1
ATOM 612 O O . TYR A 1 79 ? 2.403 -0.087 -3.041 1.00 98.19 79 TYR A O 1
ATOM 620 N N . LEU A 1 80 ? 4.418 -0.594 -3.890 1.00 98.25 80 LEU A N 1
ATOM 621 C CA . LEU A 1 80 ? 4.576 -1.834 -3.123 1.00 98.25 80 LEU A CA 1
ATOM 622 C C . LEU A 1 80 ? 4.701 -1.560 -1.614 1.00 98.25 80 LEU A C 1
ATOM 624 O O . LEU A 1 80 ? 4.018 -2.196 -0.816 1.00 98.25 80 LEU A O 1
ATOM 628 N N . THR A 1 81 ? 5.481 -0.547 -1.227 1.00 97.69 81 THR A N 1
ATOM 629 C CA . THR A 1 81 ? 5.587 -0.100 0.174 1.00 97.69 81 THR A CA 1
ATOM 630 C C . THR A 1 81 ? 4.252 0.460 0.675 1.00 97.69 81 THR A C 1
ATOM 632 O O . THR A 1 81 ? 3.850 0.188 1.803 1.00 97.69 81 THR A O 1
ATOM 635 N N . SER A 1 82 ? 3.525 1.193 -0.177 1.00 98.12 82 SER A N 1
ATOM 636 C CA . SER A 1 82 ? 2.188 1.722 0.136 1.00 98.12 82 SER A CA 1
ATOM 637 C C . SER A 1 82 ? 1.148 0.609 0.331 1.00 98.12 82 SER A C 1
ATOM 639 O O . SER A 1 82 ? 0.322 0.689 1.238 1.00 98.12 82 SER A O 1
ATOM 641 N N . LEU A 1 83 ? 1.208 -0.446 -0.490 1.00 98.12 83 LEU A N 1
ATOM 642 C CA . LEU A 1 83 ? 0.390 -1.653 -0.365 1.00 98.12 83 LEU A CA 1
ATOM 643 C C . LEU A 1 83 ? 0.692 -2.391 0.942 1.00 98.12 83 LEU A C 1
ATOM 645 O O . LEU A 1 83 ? -0.234 -2.665 1.702 1.00 98.12 83 LEU A O 1
ATOM 649 N N . TYR A 1 84 ? 1.971 -2.650 1.233 1.00 98.06 84 TYR A N 1
ATOM 650 C CA . TYR A 1 84 ? 2.396 -3.279 2.484 1.00 98.06 84 TYR A CA 1
ATOM 651 C C . TYR A 1 84 ? 1.920 -2.478 3.705 1.00 98.06 84 TYR A C 1
ATOM 653 O O . TYR A 1 84 ? 1.319 -3.044 4.614 1.00 98.06 84 TYR A O 1
ATOM 661 N N . ALA A 1 85 ? 2.094 -1.152 3.706 1.00 97.81 85 ALA A N 1
ATOM 662 C CA . ALA A 1 85 ? 1.638 -0.291 4.797 1.00 97.81 85 ALA A CA 1
ATOM 663 C C . ALA A 1 85 ? 0.109 -0.329 4.993 1.00 97.81 85 ALA A C 1
ATOM 665 O O . ALA A 1 85 ? -0.363 -0.358 6.130 1.00 97.81 85 ALA A O 1
ATOM 666 N N . ALA A 1 86 ? -0.671 -0.372 3.907 1.00 97.50 86 ALA A N 1
ATOM 667 C CA . ALA A 1 86 ? -2.128 -0.468 3.975 1.00 97.50 86 ALA A CA 1
ATOM 668 C C . ALA A 1 86 ? -2.611 -1.855 4.450 1.00 97.50 86 ALA A C 1
ATOM 670 O O . ALA A 1 86 ? -3.519 -1.933 5.277 1.00 97.50 86 ALA A O 1
ATOM 671 N N . LEU A 1 87 ? -1.980 -2.947 4.000 1.00 97.25 87 LEU A N 1
ATOM 672 C CA . LEU A 1 87 ? -2.259 -4.308 4.483 1.00 97.25 87 LEU A CA 1
ATOM 673 C C . LEU A 1 87 ? -1.854 -4.483 5.955 1.00 97.25 87 LEU A C 1
ATOM 675 O O . LEU A 1 87 ? -2.619 -5.046 6.738 1.00 97.25 87 LEU A O 1
ATOM 679 N N . TYR A 1 88 ? -0.708 -3.932 6.364 1.00 96.00 88 TYR A N 1
ATOM 680 C CA . TYR A 1 88 ? -0.281 -3.889 7.763 1.00 96.00 88 TYR A CA 1
ATOM 681 C C . TYR A 1 88 ? -1.270 -3.100 8.635 1.00 96.00 88 TYR A C 1
ATOM 683 O O . TYR A 1 88 ? -1.610 -3.540 9.730 1.00 96.00 88 TYR A O 1
ATOM 691 N N . TYR A 1 89 ? -1.789 -1.969 8.145 1.00 94.62 89 TYR A N 1
ATOM 692 C CA . TYR A 1 89 ? -2.808 -1.184 8.848 1.00 94.62 89 TYR A CA 1
ATOM 693 C C . TYR A 1 89 ? -4.138 -1.941 9.005 1.00 94.62 89 TYR A C 1
ATOM 695 O O . TYR A 1 89 ? -4.721 -1.911 10.087 1.00 94.62 89 TYR A O 1
ATOM 703 N N . ILE A 1 90 ? -4.596 -2.647 7.963 1.00 94.81 90 ILE A N 1
ATOM 704 C CA . ILE A 1 90 ? -5.815 -3.475 8.008 1.00 94.81 90 ILE A CA 1
ATOM 705 C C . ILE A 1 90 ? -5.642 -4.651 8.979 1.00 94.81 90 ILE A C 1
ATOM 707 O O . ILE A 1 90 ? -6.487 -4.862 9.844 1.00 94.81 90 ILE A O 1
ATOM 711 N N . SER A 1 91 ? -4.545 -5.403 8.862 1.00 92.38 91 SER A N 1
ATOM 712 C CA . SER A 1 91 ? -4.277 -6.589 9.694 1.00 92.38 91 SER A CA 1
ATOM 713 C C . SER A 1 91 ? -4.007 -6.238 11.164 1.00 92.38 91 SER A C 1
ATOM 715 O O . SER A 1 91 ? -4.377 -6.993 12.059 1.00 92.38 91 SER A O 1
ATOM 717 N N . SER A 1 92 ? -3.443 -5.055 11.424 1.00 90.12 92 SER A N 1
ATO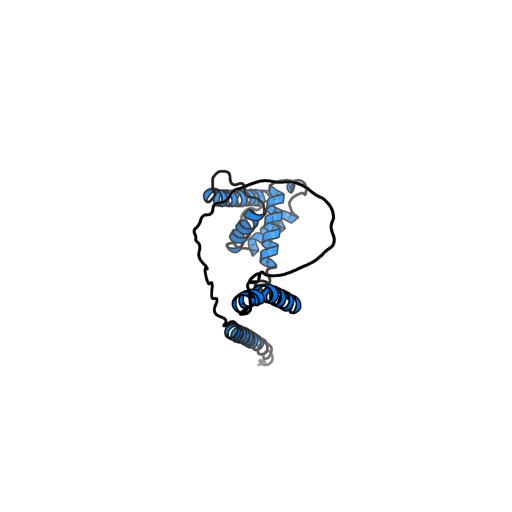M 718 C CA . SER A 1 92 ? -3.201 -4.513 12.769 1.00 90.12 92 SER A CA 1
ATOM 719 C C . SER A 1 92 ? -4.382 -3.694 13.326 1.00 90.12 92 SER A C 1
ATOM 721 O O . SER A 1 92 ? -4.237 -3.036 14.362 1.00 90.12 92 SER A O 1
ATOM 723 N N . PHE A 1 93 ? -5.547 -3.681 12.662 1.00 88.06 93 PHE A N 1
ATOM 724 C CA . PHE A 1 93 ? -6.686 -2.854 13.064 1.00 88.06 93 PHE A CA 1
ATOM 725 C C . PHE A 1 93 ? -7.361 -3.379 14.341 1.00 88.06 93 PHE A C 1
ATOM 727 O O . PHE A 1 93 ? -8.217 -4.261 14.313 1.00 88.06 93 PHE A O 1
ATOM 734 N N . GLN A 1 94 ? -7.025 -2.778 15.483 1.00 80.81 94 GLN A N 1
ATOM 735 C CA . GLN A 1 94 ? -7.749 -2.985 16.737 1.00 80.81 94 GLN A CA 1
ATOM 736 C C . GLN A 1 94 ? -8.935 -2.002 16.836 1.00 80.81 94 GLN A C 1
ATOM 738 O O . GLN A 1 94 ? -8.703 -0.791 16.898 1.00 80.81 94 GLN A O 1
ATOM 743 N N . PRO A 1 95 ? -10.200 -2.462 16.966 1.00 71.44 95 PRO A N 1
ATOM 744 C CA . PRO A 1 95 ? -11.376 -1.578 17.053 1.00 71.44 95 PRO A CA 1
ATOM 745 C C . PRO A 1 95 ? -11.396 -0.598 18.246 1.00 71.44 95 PRO A C 1
ATOM 747 O O . PRO A 1 95 ? -12.221 0.316 18.295 1.00 71.44 95 PRO A O 1
ATOM 750 N N . ARG A 1 96 ? -10.475 -0.751 19.209 1.00 56.28 96 ARG A N 1
ATOM 751 C CA . ARG A 1 96 ? -10.418 -0.037 20.500 1.00 56.28 96 ARG A CA 1
ATOM 752 C C . ARG A 1 96 ? -10.066 1.461 20.425 1.00 56.28 96 ARG A C 1
ATOM 754 O O . ARG A 1 96 ? -9.890 2.083 21.468 1.00 56.28 96 ARG A O 1
ATOM 761 N N . LEU A 1 97 ? -9.972 2.057 19.232 1.00 53.34 97 LEU A N 1
ATOM 762 C CA . LEU A 1 97 ? -9.682 3.490 19.042 1.00 53.34 97 LEU A CA 1
ATOM 763 C C . LEU A 1 97 ? -10.814 4.299 18.386 1.00 53.34 97 LEU A C 1
ATOM 765 O O . LEU A 1 97 ? -10.727 5.527 18.372 1.00 53.34 97 LEU A O 1
ATOM 769 N N . ALA A 1 98 ? -11.881 3.660 17.888 1.00 50.56 98 ALA A N 1
ATOM 770 C CA . ALA A 1 98 ? -13.052 4.379 17.371 1.00 50.56 98 ALA A CA 1
ATOM 771 C C . ALA A 1 98 ? -13.783 5.131 18.499 1.00 50.56 98 ALA A C 1
ATOM 773 O O . ALA A 1 98 ? -14.115 6.307 18.361 1.00 50.56 98 ALA A O 1
ATOM 774 N N . VAL A 1 99 ? -13.921 4.490 19.665 1.00 52.28 99 VAL A N 1
ATOM 775 C CA . VAL A 1 99 ? -14.257 5.174 20.918 1.00 52.28 99 VAL A CA 1
ATOM 776 C C . VAL A 1 99 ? -12.960 5.629 21.585 1.00 52.28 99 VAL A C 1
ATOM 778 O O . VAL A 1 99 ? -12.459 5.004 22.519 1.00 52.28 99 VAL A O 1
ATOM 781 N N . ARG A 1 100 ? -12.425 6.769 21.132 1.00 59.12 100 ARG A N 1
ATOM 782 C CA . ARG A 1 100 ? -11.531 7.584 21.968 1.00 59.12 100 ARG A CA 1
ATOM 783 C C . ARG A 1 100 ? -12.333 8.124 23.155 1.00 59.12 100 ARG A C 1
ATOM 785 O O . ARG A 1 100 ? -1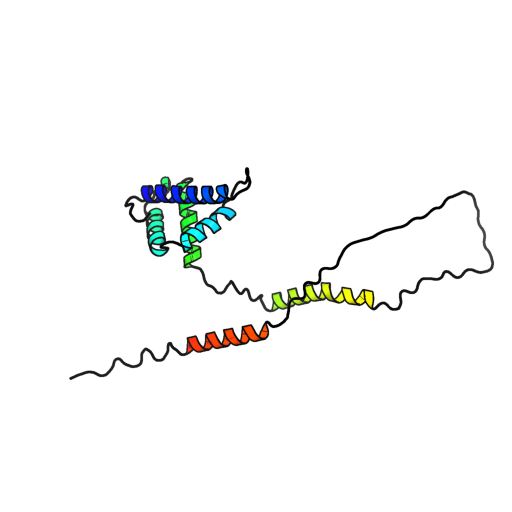2.740 9.285 23.149 1.00 59.12 100 ARG A O 1
ATOM 792 N N . GLN A 1 101 ? -12.517 7.304 24.192 1.00 66.19 101 GLN A N 1
ATOM 793 C CA . GLN A 1 101 ? -12.716 7.859 25.528 1.00 66.19 101 GLN A CA 1
ATOM 794 C C . GLN A 1 101 ? -11.514 8.770 25.784 1.00 66.19 101 GLN A C 1
ATOM 796 O O . GLN A 1 101 ? -10.362 8.331 25.704 1.00 66.19 101 GLN A O 1
ATOM 801 N N . LEU A 1 102 ? -11.763 10.061 25.999 1.00 74.69 102 LEU A N 1
ATOM 802 C CA . LEU A 1 102 ? -10.684 10.971 26.356 1.00 74.69 102 LEU A CA 1
ATOM 803 C C . LEU A 1 102 ? -10.140 10.499 27.710 1.00 74.69 102 LEU A C 1
ATOM 805 O O . LEU A 1 102 ? -10.883 9.952 28.526 1.00 74.69 102 LEU A O 1
ATOM 809 N N . SER A 1 103 ? -8.855 10.721 27.998 1.00 84.88 103 SER A N 1
ATOM 810 C CA . SER A 1 103 ? -8.381 10.474 29.364 1.00 84.88 103 SER A CA 1
ATOM 811 C C . SER A 1 103 ? -9.243 11.282 30.343 1.00 84.88 103 SER A C 1
ATOM 813 O O . SER A 1 103 ? -9.708 12.376 30.006 1.00 84.88 103 SER A O 1
ATOM 815 N N . ALA A 1 104 ? -9.469 10.774 31.557 1.00 84.56 104 ALA A N 1
ATOM 816 C CA . ALA A 1 104 ? -10.336 11.454 32.526 1.00 84.56 104 ALA A CA 1
ATOM 817 C C . ALA A 1 104 ? -9.915 12.921 32.767 1.00 84.56 104 ALA A C 1
ATOM 819 O O . ALA A 1 104 ? -10.754 13.778 33.041 1.00 84.56 104 ALA A O 1
ATOM 820 N N . GLU A 1 105 ? -8.626 13.237 32.602 1.00 90.56 105 GLU A N 1
ATOM 821 C CA . GLU A 1 105 ? -8.098 14.599 32.687 1.00 90.56 105 GLU A CA 1
ATOM 822 C C . GLU A 1 105 ? -8.343 15.445 31.423 1.00 90.56 105 GLU A C 1
ATOM 824 O O . GLU A 1 105 ? -8.622 16.641 31.525 1.00 90.56 105 GLU A O 1
ATOM 829 N N . ALA A 1 106 ? -8.335 14.840 30.232 1.00 89.25 106 ALA A N 1
ATOM 830 C CA . ALA A 1 106 ? -8.748 15.503 28.997 1.00 89.25 106 ALA A CA 1
ATOM 831 C C . ALA A 1 106 ? -10.265 15.786 28.977 1.00 89.25 106 ALA A C 1
ATOM 833 O O . ALA A 1 106 ? -10.660 16.898 28.621 1.00 89.25 106 ALA A O 1
ATOM 834 N N . HIS A 1 107 ? -11.110 14.859 29.457 1.00 89.62 107 HIS A N 1
ATOM 835 C CA . HIS A 1 107 ? -12.546 15.110 29.674 1.00 89.62 107 HIS A CA 1
ATOM 836 C C . HIS A 1 107 ? -12.776 16.302 30.619 1.00 89.62 107 HIS A C 1
ATOM 838 O O . HIS A 1 107 ? -13.537 17.215 30.281 1.00 89.62 107 HIS A O 1
ATOM 844 N N . LYS A 1 108 ? -12.091 16.353 31.775 1.00 92.44 108 LYS A N 1
ATOM 845 C CA . LYS A 1 108 ? -12.157 17.502 32.702 1.00 92.44 108 LYS A CA 1
ATOM 846 C C . LYS A 1 108 ? -11.689 18.797 32.040 1.00 92.44 108 LYS A C 1
ATOM 848 O O . LYS A 1 108 ? -12.378 19.811 32.141 1.00 92.44 108 LYS A O 1
ATOM 853 N N . SER A 1 109 ? -10.549 18.772 31.352 1.00 94.62 109 SER A N 1
ATOM 854 C CA . SER A 1 109 ? -9.956 19.946 30.699 1.00 94.62 109 SER A CA 1
ATOM 855 C C . SER A 1 109 ? -10.884 20.543 29.639 1.00 94.62 109 SER A C 1
ATOM 857 O O . SER A 1 109 ? -11.119 21.755 29.636 1.00 94.62 109 SER A O 1
ATOM 859 N N . LEU A 1 110 ? -11.478 19.692 28.794 1.00 91.62 110 LEU A N 1
ATOM 860 C CA . LEU A 1 110 ? -12.471 20.082 27.793 1.00 91.62 110 LEU A CA 1
ATOM 861 C C . LEU A 1 110 ? -13.752 20.622 28.447 1.00 91.62 110 LEU A C 1
ATOM 863 O O . LEU A 1 110 ? -14.228 21.692 28.071 1.00 91.62 110 LEU A O 1
ATOM 867 N N . SER A 1 111 ? -14.259 19.947 29.484 1.00 89.81 111 SER A N 1
ATOM 868 C CA . SER A 1 111 ? -15.452 20.376 30.230 1.00 89.81 111 SER A CA 1
ATOM 869 C C . SER A 1 111 ? -15.262 21.751 30.876 1.00 89.81 111 SER A C 1
ATOM 871 O O . SER A 1 111 ? -16.128 22.620 30.774 1.00 89.81 111 SER A O 1
ATOM 873 N N . GLN A 1 112 ? -14.103 22.000 31.494 1.00 90.62 112 GLN A N 1
ATOM 874 C CA . GLN A 1 112 ? -13.758 23.312 32.044 1.00 90.62 112 GLN A CA 1
ATOM 875 C C . GLN A 1 112 ? -13.610 24.381 30.951 1.00 90.62 112 GLN A C 1
ATOM 877 O O . GLN A 1 112 ? -14.054 25.512 31.139 1.00 90.62 112 GLN A O 1
ATOM 882 N N . TRP A 1 113 ? -12.983 24.048 29.818 1.00 88.44 113 TRP A N 1
ATOM 883 C CA . TRP A 1 113 ? -12.819 24.955 28.677 1.00 88.44 113 TRP A CA 1
ATOM 884 C C . TRP A 1 113 ? -14.170 25.367 28.087 1.00 88.44 113 TRP A C 1
ATOM 886 O O . TRP A 1 113 ? -14.400 26.557 27.872 1.00 88.44 113 TRP A O 1
ATOM 896 N N . HIS A 1 114 ? -15.085 24.409 27.917 1.00 90.44 114 HIS A N 1
ATOM 897 C CA . HIS A 1 114 ? -16.444 24.656 27.446 1.00 90.44 114 HIS A CA 1
ATOM 898 C C . HIS A 1 114 ? -17.209 25.524 28.453 1.00 90.44 114 HIS A C 1
ATOM 900 O O . HIS A 1 114 ? -17.699 26.595 28.095 1.00 90.44 114 HIS A O 1
ATOM 906 N N . ARG A 1 115 ? -17.197 25.143 29.739 1.00 87.56 115 ARG A N 1
ATOM 907 C CA . ARG A 1 115 ? -17.842 25.885 30.836 1.00 87.56 115 ARG A CA 1
ATOM 908 C C . ARG A 1 115 ? -17.344 27.333 30.953 1.00 87.56 115 ARG A C 1
ATOM 910 O O . ARG A 1 115 ? -18.149 28.227 31.197 1.00 87.56 115 ARG A O 1
ATOM 917 N N . ARG A 1 116 ? -16.048 27.596 30.732 1.00 86.81 116 ARG A N 1
ATOM 918 C CA . ARG A 1 116 ? -15.493 28.967 30.688 1.00 86.81 116 ARG A CA 1
ATOM 919 C C . ARG A 1 116 ? -16.077 29.812 29.549 1.00 86.81 116 ARG A C 1
ATOM 921 O O . ARG A 1 116 ? -16.236 31.014 29.734 1.00 86.81 116 ARG A O 1
ATOM 928 N N . ARG A 1 117 ? -16.409 29.209 28.400 1.00 80.00 117 ARG A N 1
ATOM 929 C CA . ARG A 1 117 ? -17.008 29.916 27.252 1.00 80.00 117 ARG A CA 1
ATOM 930 C C . ARG A 1 117 ? -18.521 30.096 27.400 1.00 80.00 117 ARG A C 1
ATOM 932 O O . ARG A 1 117 ? -19.018 31.186 27.143 1.00 80.00 117 ARG A O 1
ATOM 939 N N . THR A 1 118 ? -19.252 29.075 27.852 1.00 80.00 118 THR A N 1
ATOM 940 C CA . THR A 1 118 ? -20.727 29.116 27.890 1.00 80.00 118 THR A CA 1
ATOM 941 C C . THR A 1 118 ? -21.313 29.847 29.101 1.00 80.00 118 THR A C 1
ATOM 943 O O . THR A 1 118 ? -22.345 30.501 28.963 1.00 80.00 118 THR A O 1
ATOM 946 N N . LEU A 1 119 ? -20.660 29.846 30.273 1.00 64.62 119 LEU A N 1
ATOM 947 C CA . LEU A 1 119 ? -21.224 30.486 31.477 1.00 64.62 119 LEU A CA 1
ATOM 948 C C . LEU A 1 119 ? -21.389 32.014 31.386 1.00 64.62 119 LEU A C 1
ATOM 950 O O . LEU A 1 119 ? -22.212 32.576 32.113 1.00 64.62 119 LEU A O 1
ATOM 954 N N . HIS A 1 120 ? -20.627 32.707 30.536 1.00 60.09 120 HIS A N 1
ATOM 955 C CA . HIS A 1 120 ? -20.676 34.171 30.474 1.00 60.09 120 HIS A CA 1
ATOM 956 C C . HIS A 1 120 ? -21.817 34.736 29.611 1.00 60.09 120 HIS A C 1
ATOM 958 O O . HIS A 1 120 ? -22.198 35.887 29.836 1.00 60.09 120 HIS A O 1
ATOM 964 N N . CYS A 1 121 ? -22.444 33.957 28.714 1.00 55.72 121 CYS A N 1
ATOM 965 C CA . CYS A 1 121 ? -23.549 34.475 27.887 1.00 55.72 121 CYS A CA 1
ATOM 966 C C . CYS A 1 121 ? -24.775 34.879 28.732 1.00 55.72 121 CYS A C 1
ATOM 968 O O . CYS A 1 121 ? -25.437 35.875 28.447 1.00 55.72 1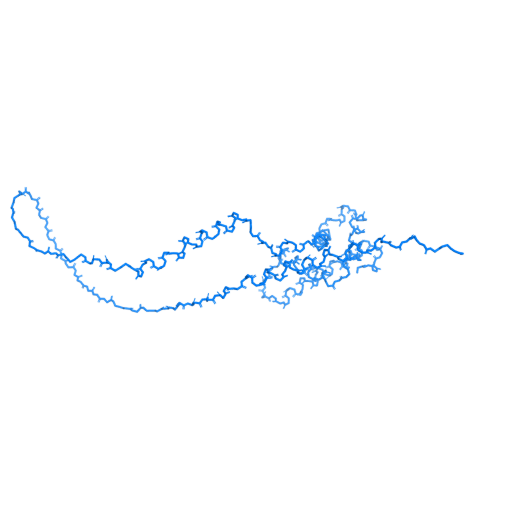21 CYS A O 1
ATOM 970 N N . ASN A 1 122 ? -25.028 34.166 29.835 1.00 54.88 122 ASN A N 1
ATOM 971 C CA . ASN A 1 122 ? -26.142 34.442 30.745 1.00 54.88 122 ASN A CA 1
ATOM 972 C C . ASN A 1 122 ? -25.851 35.554 31.774 1.00 54.88 122 ASN A C 1
ATOM 974 O O . ASN A 1 122 ? -26.776 36.040 32.428 1.00 54.88 122 ASN A O 1
ATOM 978 N N . GLN A 1 123 ? -24.595 35.996 31.924 1.00 55.78 123 GLN A N 1
ATOM 979 C CA . GLN A 1 123 ? -24.259 37.081 32.856 1.00 55.78 123 GLN A CA 1
ATOM 980 C C . GLN A 1 123 ? -24.627 38.462 32.297 1.00 55.78 123 GLN A C 1
ATOM 982 O O . GLN A 1 123 ? -25.146 39.295 33.042 1.00 55.78 123 GLN A O 1
ATOM 987 N N . SER A 1 124 ? -24.436 38.702 30.993 1.00 54.47 124 SER A N 1
ATOM 988 C CA . SER A 1 124 ? -24.772 39.991 30.366 1.00 54.47 124 SER A CA 1
ATOM 989 C C . SER A 1 124 ? -26.267 40.312 30.500 1.00 54.47 124 SER A C 1
ATOM 991 O O . SER A 1 124 ? -26.628 41.394 30.969 1.00 54.47 124 SER A O 1
ATOM 993 N N . ARG A 1 125 ? -27.140 39.334 30.212 1.00 54.56 125 ARG A N 1
ATOM 994 C CA . ARG A 1 125 ? -28.607 39.461 30.315 1.00 54.56 125 ARG A CA 1
ATOM 995 C C . ARG A 1 125 ? -29.136 39.593 31.757 1.00 54.56 125 ARG A C 1
ATOM 997 O O . ARG A 1 125 ? -30.286 39.984 31.932 1.00 54.56 125 ARG A O 1
ATOM 1004 N N . ARG A 1 126 ? -28.329 39.334 32.800 1.00 54.22 126 ARG A N 1
ATOM 1005 C CA . ARG A 1 126 ? -28.720 39.531 34.218 1.00 54.22 126 ARG A CA 1
ATOM 1006 C C . ARG A 1 126 ? -28.229 40.837 34.856 1.00 54.22 126 ARG A C 1
ATOM 1008 O O . ARG A 1 126 ? -28.577 41.106 36.007 1.00 54.22 126 ARG A O 1
ATOM 1015 N N . SER A 1 127 ? -27.503 41.695 34.134 1.00 54.03 127 SER A N 1
ATOM 1016 C CA . SER A 1 127 ? -27.029 42.984 34.666 1.00 54.03 127 SER A CA 1
ATOM 1017 C C . SER A 1 127 ? -28.141 44.048 34.762 1.00 54.03 127 SER A C 1
ATOM 1019 O O . SER A 1 127 ? -28.180 45.024 34.013 1.00 54.03 127 SER A O 1
ATOM 1021 N N . ARG A 1 128 ? -29.041 43.908 35.749 1.00 58.38 128 ARG A N 1
ATOM 1022 C CA . ARG A 1 128 ? -30.116 44.878 36.083 1.00 58.38 128 ARG A CA 1
ATOM 1023 C C . ARG A 1 128 ? -29.608 46.223 36.650 1.00 58.38 128 ARG A C 1
ATOM 1025 O O . ARG A 1 128 ? -30.363 46.933 37.305 1.00 58.38 128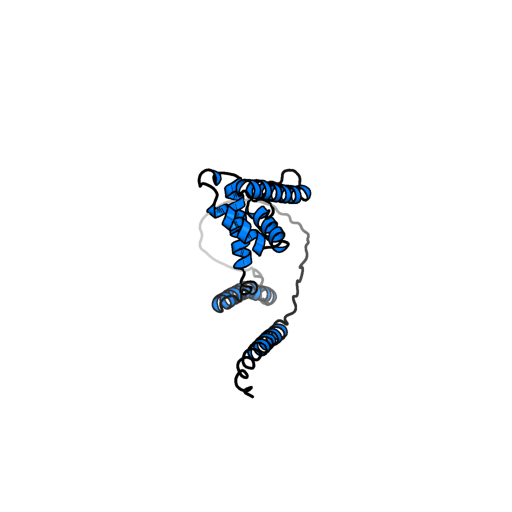 ARG A O 1
ATOM 1032 N N . ASN A 1 129 ? -28.335 46.571 36.451 1.00 62.31 129 ASN A N 1
ATOM 1033 C CA . ASN A 1 129 ? -27.682 47.710 37.105 1.00 62.31 129 ASN A CA 1
ATOM 1034 C C . ASN A 1 129 ? -26.745 48.491 36.157 1.00 62.31 129 ASN A C 1
ATOM 1036 O O . ASN A 1 129 ? -25.752 49.067 36.604 1.00 62.31 129 ASN A O 1
ATOM 1040 N N . ARG A 1 130 ? -27.058 48.549 34.848 1.00 55.50 130 ARG A N 1
ATOM 1041 C CA . ARG A 1 130 ? -26.415 49.477 33.890 1.00 55.50 130 ARG A CA 1
ATOM 1042 C C . ARG A 1 130 ? -26.833 50.921 34.202 1.00 55.50 130 ARG A C 1
ATOM 1044 O O . ARG A 1 130 ? -27.649 51.515 33.504 1.00 55.50 130 ARG A O 1
ATOM 1051 N N . ARG A 1 131 ? -26.287 51.478 35.287 1.00 58.12 131 ARG A N 1
ATOM 1052 C CA . ARG A 1 131 ? -26.503 52.864 35.715 1.00 58.12 131 ARG A CA 1
ATOM 1053 C C . ARG A 1 131 ? -25.939 53.813 34.661 1.00 58.12 131 ARG A C 1
ATOM 1055 O O . ARG A 1 131 ? -24.739 54.061 34.615 1.00 58.12 131 ARG A O 1
ATOM 1062 N N . THR A 1 132 ? -26.805 54.353 33.810 1.00 58.72 132 THR A N 1
ATOM 1063 C CA . THR A 1 132 ? -26.452 55.461 32.920 1.00 58.72 132 THR A CA 1
ATOM 1064 C C . THR A 1 132 ? -26.111 56.681 33.772 1.00 58.72 132 THR A C 1
ATOM 1066 O O . THR A 1 132 ? -26.974 57.171 34.506 1.00 58.72 132 THR A O 1
ATOM 1069 N N . PHE A 1 133 ? -24.873 57.170 33.691 1.00 51.94 133 PHE A N 1
ATOM 1070 C CA . PHE A 1 133 ? -24.423 58.348 34.433 1.00 51.94 133 PHE A CA 1
ATOM 1071 C C . PHE A 1 133 ? -25.138 59.613 33.931 1.00 51.94 133 PHE A C 1
ATOM 1073 O O . PHE A 1 133 ? -24.681 60.286 33.010 1.00 51.94 133 PHE A O 1
ATOM 1080 N N . ARG A 1 134 ? -26.278 59.945 34.549 1.00 52.72 134 ARG A N 1
ATOM 1081 C CA . ARG A 1 134 ? -26.948 61.237 34.365 1.00 52.72 134 ARG A CA 1
ATOM 1082 C C . ARG A 1 134 ? -26.065 62.328 34.972 1.00 52.72 134 ARG A C 1
ATOM 1084 O O . ARG A 1 134 ? -25.928 62.411 36.188 1.00 52.72 134 ARG A O 1
ATOM 1091 N N . ARG A 1 135 ? -25.448 63.138 34.112 1.00 41.72 135 ARG A N 1
ATOM 1092 C CA . ARG A 1 135 ? -24.515 64.207 34.486 1.00 41.72 135 ARG A CA 1
ATOM 1093 C C . ARG A 1 135 ? -25.291 65.407 35.042 1.00 41.72 135 ARG A C 1
ATOM 1095 O O . ARG A 1 135 ? -25.837 66.197 34.280 1.00 41.72 135 ARG A O 1
ATOM 1102 N N . THR A 1 136 ? -25.372 65.520 36.364 1.00 44.59 136 THR A N 1
ATOM 1103 C CA . THR A 1 136 ? -25.990 66.662 37.056 1.00 44.59 136 THR A CA 1
ATOM 1104 C C . THR A 1 136 ? -25.105 67.906 36.948 1.00 44.59 136 THR A C 1
ATOM 1106 O O . THR A 1 136 ? -23.913 67.838 37.240 1.00 44.59 136 THR A O 1
ATOM 1109 N N . ALA A 1 137 ? -25.687 69.031 36.530 1.00 44.09 137 ALA A N 1
ATOM 1110 C CA . ALA A 1 137 ? -25.031 70.342 36.454 1.00 44.09 137 ALA A CA 1
ATOM 1111 C C . ALA A 1 137 ? -25.313 71.201 37.708 1.00 44.09 137 ALA A C 1
ATOM 1113 O O . ALA A 1 137 ? -26.144 70.801 38.525 1.00 44.09 137 ALA A O 1
ATOM 1114 N N . ARG A 1 138 ? -24.689 72.400 37.783 1.00 34.34 138 ARG A N 1
ATOM 1115 C CA . ARG A 1 138 ? -24.671 73.356 38.928 1.00 34.34 138 ARG A CA 1
ATOM 1116 C C . ARG A 1 138 ? -23.766 72.844 40.070 1.00 34.34 138 ARG A C 1
ATOM 1118 O O . ARG A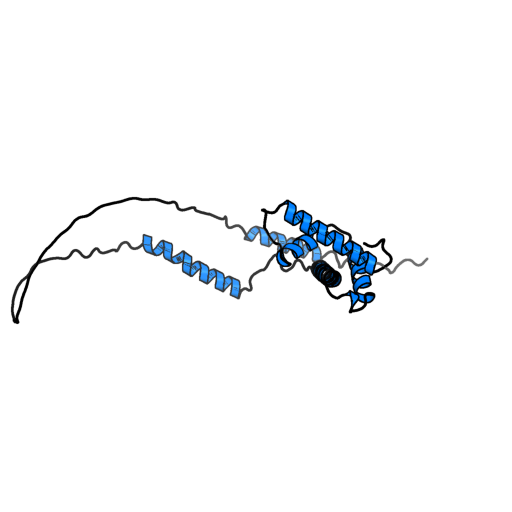 1 138 ? -23.828 71.667 40.392 1.00 34.34 138 ARG A O 1
ATOM 1125 N N . GLY A 1 139 ? -22.872 73.607 40.703 1.00 35.00 139 GLY A N 1
ATOM 1126 C CA . GLY A 1 139 ? -22.633 75.062 40.814 1.00 35.00 139 GLY A CA 1
ATOM 1127 C C . GLY A 1 139 ? -22.301 75.350 42.302 1.00 35.00 139 GLY A C 1
ATOM 1128 O O . GLY A 1 139 ? -22.778 74.596 43.141 1.00 35.00 139 GLY A O 1
ATOM 1129 N N . GLU A 1 140 ? -21.488 76.318 42.746 1.00 34.66 140 GLU A N 1
ATOM 1130 C CA . GLU A 1 140 ? -20.855 77.514 42.149 1.00 34.66 140 GLU A CA 1
ATOM 1131 C C . GLU A 1 140 ? -19.565 77.882 42.946 1.00 34.66 140 GLU A C 1
ATOM 1133 O O . GLU A 1 140 ? -19.505 77.579 44.133 1.00 34.66 140 GLU A O 1
ATOM 1138 N N . THR A 1 141 ? -18.614 78.637 42.354 1.00 29.97 141 THR A N 1
ATOM 1139 C CA . THR A 1 141 ? -17.572 79.498 43.019 1.00 29.97 141 THR A CA 1
ATOM 1140 C C . THR A 1 141 ? -16.514 78.874 43.975 1.00 29.97 141 THR A C 1
ATOM 1142 O O . THR A 1 141 ? -16.791 77.917 44.679 1.00 29.97 141 THR A O 1
ATOM 1145 N N . ALA A 1 142 ? -15.271 79.378 44.108 1.00 31.00 142 ALA A N 1
ATOM 1146 C CA . ALA A 1 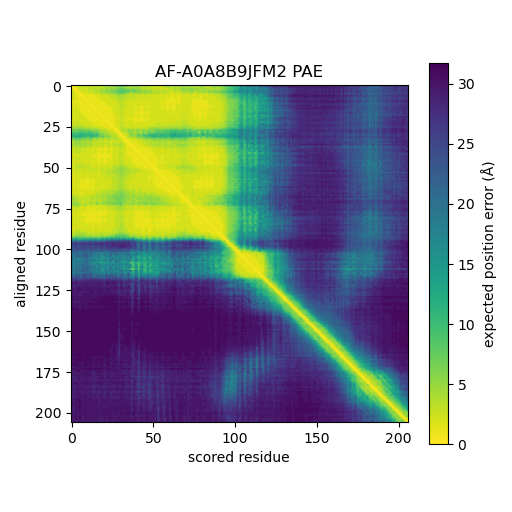142 ? -14.524 80.446 43.409 1.00 31.00 142 ALA A CA 1
ATOM 1147 C C . ALA A 1 142 ? -12.987 80.279 43.565 1.00 31.00 142 ALA A C 1
ATOM 1149 O O . ALA A 1 142 ? -12.538 79.743 44.573 1.00 31.00 142 ALA A O 1
ATOM 1150 N N . SER A 1 143 ? -12.210 80.882 42.643 1.00 30.30 143 SER A N 1
ATOM 1151 C CA . SER A 1 143 ? -10.739 81.126 42.674 1.00 30.30 143 SER A CA 1
ATOM 1152 C C . SER A 1 143 ? -9.807 79.892 42.755 1.00 30.30 143 SER A C 1
ATOM 1154 O O . SER A 1 143 ? -10.137 78.896 43.379 1.00 30.30 143 SER A O 1
ATOM 1156 N N . THR A 1 144 ? -8.617 79.874 42.143 1.00 29.72 144 THR A N 1
ATOM 1157 C CA . THR A 1 144 ? -7.771 80.966 41.608 1.00 29.72 144 THR A CA 1
ATOM 1158 C C . THR A 1 144 ? -7.532 80.903 40.089 1.00 29.72 144 THR A C 1
ATOM 1160 O O . THR A 1 144 ? -7.872 79.929 39.425 1.00 29.72 144 THR A O 1
ATOM 1163 N N . SER A 1 145 ? -6.959 81.975 39.539 1.00 29.97 145 SER A N 1
ATOM 1164 C CA . SER A 1 145 ? -6.644 82.190 38.119 1.00 29.97 145 SER A CA 1
ATOM 1165 C C . SER A 1 145 ? -5.353 81.513 37.643 1.00 29.97 145 SER A C 1
ATOM 1167 O O . SER A 1 145 ? -4.391 81.488 38.404 1.00 29.97 145 SER A O 1
ATOM 1169 N N . ASP A 1 146 ? -5.283 81.153 36.352 1.00 29.12 146 ASP A N 1
ATOM 1170 C CA . ASP A 1 146 ? -4.392 81.875 35.421 1.00 29.12 146 ASP A CA 1
ATOM 1171 C C . ASP A 1 146 ? -4.830 81.767 33.932 1.00 29.12 146 ASP A C 1
ATOM 1173 O O . ASP A 1 146 ? -5.813 81.100 33.606 1.00 29.12 146 ASP A O 1
ATOM 1177 N N . ALA A 1 147 ? -4.141 82.509 33.061 1.00 32.00 147 ALA A N 1
ATOM 1178 C CA . ALA A 1 147 ? -4.362 82.757 31.625 1.00 32.00 147 ALA A CA 1
ATOM 1179 C C . ALA A 1 147 ? -4.144 81.539 30.674 1.00 32.00 147 ALA A C 1
ATOM 1181 O O . ALA A 1 147 ? -3.432 80.608 31.031 1.00 32.00 147 ALA A O 1
ATOM 1182 N N . SER A 1 148 ? -4.610 81.490 29.405 1.00 32.84 148 SER A N 1
ATOM 1183 C CA . SER A 1 148 ? -5.640 82.246 28.639 1.00 32.84 148 SER A CA 1
ATOM 1184 C C . SER A 1 148 ? -5.768 81.711 27.183 1.00 32.84 148 SER A C 1
ATOM 1186 O O . SER A 1 148 ? -4.764 81.214 26.680 1.00 32.84 148 SER A O 1
ATOM 1188 N N . LYS A 1 149 ? -6.892 81.999 26.482 1.00 32.69 149 LYS A N 1
ATOM 1189 C CA . LYS A 1 149 ? -7.082 81.996 24.994 1.00 32.69 149 LYS A CA 1
ATOM 1190 C C . LYS A 1 149 ? -7.075 80.635 24.254 1.00 32.69 149 LYS A C 1
ATOM 1192 O O . LYS A 1 149 ? -6.375 79.725 24.671 1.00 32.69 149 LYS A O 1
ATOM 1197 N N . ASP A 1 150 ? -7.784 80.418 23.133 1.00 29.73 150 ASP A N 1
ATOM 1198 C CA . ASP A 1 150 ? -8.874 81.151 22.433 1.00 29.73 150 ASP A CA 1
ATOM 1199 C C . ASP A 1 150 ? -9.756 80.140 21.618 1.00 29.73 150 ASP A C 1
ATOM 1201 O O . ASP A 1 150 ? -9.523 78.933 21.680 1.00 29.73 150 ASP A O 1
ATOM 1205 N N . ALA A 1 151 ? -10.792 80.631 20.917 1.00 36.12 151 ALA A N 1
ATOM 1206 C CA . ALA A 1 151 ? -11.887 79.933 20.188 1.00 36.12 151 ALA A CA 1
ATOM 1207 C C . ALA A 1 151 ? -11.465 79.203 18.862 1.00 36.12 151 ALA A C 1
ATOM 1209 O O . ALA A 1 151 ? -10.276 79.192 18.561 1.00 36.12 151 ALA A O 1
ATOM 1210 N N . GLU A 1 152 ? -12.282 78.598 17.964 1.00 30.45 152 GLU A N 1
ATOM 1211 C CA . GLU A 1 152 ? -13.725 78.226 17.764 1.00 30.45 152 GLU A CA 1
ATOM 1212 C C . GLU A 1 152 ? -13.788 77.236 16.537 1.00 30.45 152 GLU A C 1
ATOM 1214 O O . GLU A 1 152 ? -12.734 77.005 15.947 1.00 30.45 152 GLU A O 1
ATOM 1219 N N . GLU A 1 153 ? -14.851 76.591 16.007 1.00 27.64 153 GLU A N 1
ATOM 1220 C CA . GLU A 1 153 ? -16.302 76.353 16.259 1.00 27.64 153 GLU A CA 1
ATOM 1221 C C . GLU A 1 153 ? -16.692 75.031 15.517 1.00 27.64 153 GLU A C 1
ATOM 1223 O O . GLU A 1 153 ? -16.037 74.667 14.538 1.00 27.64 153 GLU A O 1
ATOM 1228 N N . GLY A 1 154 ? -17.799 74.369 15.885 1.00 26.59 154 GLY A N 1
ATOM 1229 C CA . GLY A 1 154 ? -18.646 73.603 14.948 1.00 26.59 154 GLY A CA 1
ATOM 1230 C C . GLY A 1 154 ? -18.267 72.139 14.656 1.00 26.59 154 GLY A C 1
ATOM 1231 O O . GLY A 1 154 ? -17.180 71.672 14.970 1.00 26.59 154 GLY A O 1
ATOM 1232 N N . SER A 1 155 ? -19.135 71.320 14.046 1.00 29.45 155 SER A N 1
ATOM 1233 C CA . SER A 1 155 ? -20.597 71.419 13.866 1.00 29.45 155 SER A CA 1
ATOM 1234 C C . SER A 1 155 ? -21.177 69.993 13.707 1.00 29.45 155 SER A C 1
ATOM 1236 O O . SER A 1 155 ? -20.442 69.059 13.389 1.00 29.45 155 SER A 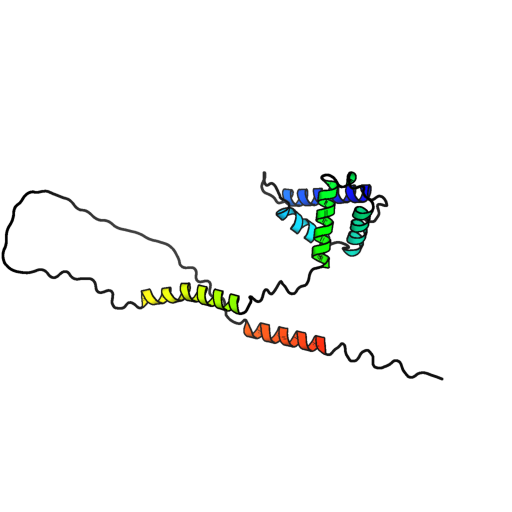O 1
ATOM 1238 N N . GLY A 1 156 ? -22.465 69.770 13.989 1.00 27.62 156 GLY A N 1
ATOM 1239 C CA . GLY A 1 156 ? -23.010 68.407 14.182 1.00 27.62 156 GLY A CA 1
ATOM 1240 C C . GLY A 1 156 ? -23.646 67.746 12.950 1.00 27.62 156 GLY A C 1
ATOM 1241 O O . GLY A 1 156 ? -23.979 68.441 11.996 1.00 27.62 156 GLY A O 1
ATOM 1242 N N . LYS A 1 157 ? -23.930 66.427 13.017 1.00 28.73 157 LYS A N 1
ATOM 1243 C CA . LYS A 1 157 ? -25.229 65.786 12.658 1.00 28.73 157 LYS A CA 1
ATOM 1244 C C . LYS A 1 157 ? -25.223 64.264 12.926 1.00 28.73 157 LYS A C 1
ATOM 1246 O O . LYS A 1 157 ? -24.183 63.714 13.266 1.00 28.73 157 LYS A O 1
ATOM 1251 N N . ALA A 1 158 ? -26.376 63.597 12.782 1.00 30.91 158 ALA A N 1
ATOM 1252 C CA . ALA A 1 158 ? -26.585 62.172 13.094 1.00 30.91 158 ALA A CA 1
ATOM 1253 C C . ALA A 1 158 ? -27.413 61.413 12.026 1.00 30.91 158 ALA A C 1
ATOM 1255 O O . ALA A 1 158 ? -28.110 62.059 11.238 1.00 30.91 158 ALA A O 1
ATOM 1256 N N . ARG A 1 159 ? -27.310 60.069 12.048 1.00 30.78 159 ARG A N 1
ATOM 1257 C CA . ARG A 1 159 ? -28.175 58.976 11.510 1.00 30.78 159 ARG A CA 1
ATOM 1258 C C . ARG A 1 159 ? -27.512 57.624 11.904 1.00 30.78 159 ARG A C 1
ATOM 1260 O O . ARG A 1 159 ? -26.296 57.635 12.080 1.00 30.78 159 ARG A O 1
ATOM 1267 N N . GLU A 1 160 ? -28.173 56.516 12.278 1.00 32.06 160 GLU A N 1
ATOM 1268 C CA . GLU A 1 160 ? -29.327 55.762 11.710 1.00 32.06 160 GLU A CA 1
ATOM 1269 C C . GLU A 1 160 ? -28.956 55.023 10.396 1.00 32.06 160 GLU A C 1
ATOM 1271 O O . GLU A 1 160 ? -28.411 55.662 9.499 1.00 32.06 160 GLU A O 1
ATOM 1276 N N . ASP A 1 161 ? -29.221 53.721 10.182 1.00 30.11 161 ASP A N 1
ATOM 1277 C CA . ASP A 1 161 ? -29.667 52.624 11.084 1.00 30.11 161 ASP A CA 1
ATOM 1278 C C . ASP A 1 161 ? -29.452 51.222 10.411 1.00 30.11 161 ASP A C 1
ATOM 1280 O O . ASP A 1 161 ? -28.686 51.158 9.449 1.00 30.11 161 ASP A O 1
ATOM 1284 N N . SER A 1 162 ? -30.158 50.150 10.841 1.00 33.03 162 SER A N 1
ATOM 1285 C CA . SER A 1 162 ? -30.238 48.744 10.307 1.00 33.03 162 SER A CA 1
ATOM 1286 C C . SER A 1 162 ? -29.057 47.798 10.653 1.00 33.03 162 SER A C 1
ATOM 1288 O O . SER A 1 162 ? -27.904 48.218 10.596 1.00 33.03 162 SER A O 1
ATOM 1290 N N . GLU A 1 163 ? -29.227 46.581 11.218 1.00 38.16 163 GLU A N 1
ATOM 1291 C CA . GLU A 1 163 ? -30.014 45.359 10.847 1.00 38.16 163 GLU A CA 1
ATOM 1292 C C . GLU A 1 163 ? -29.324 44.547 9.715 1.00 38.16 163 GLU A C 1
ATOM 1294 O O . GLU A 1 163 ? -28.770 45.146 8.799 1.00 38.16 163 GLU A O 1
ATOM 1299 N N . ASP A 1 164 ? -29.232 43.205 9.708 1.00 29.48 164 ASP A N 1
ATOM 1300 C CA . ASP A 1 164 ? -29.864 42.124 10.505 1.00 29.48 164 ASP A CA 1
ATOM 1301 C C . ASP A 1 164 ? -28.957 40.849 10.538 1.00 29.48 164 ASP A C 1
ATOM 1303 O O . ASP A 1 164 ? -27.983 40.813 9.787 1.00 29.48 164 ASP A O 1
ATOM 1307 N N . GLU A 1 165 ? -29.248 39.828 11.373 1.00 32.72 165 GLU A N 1
ATOM 1308 C CA . GLU A 1 165 ? -28.991 38.367 11.152 1.00 32.72 165 GLU A CA 1
ATOM 1309 C C . GLU A 1 165 ? -29.269 37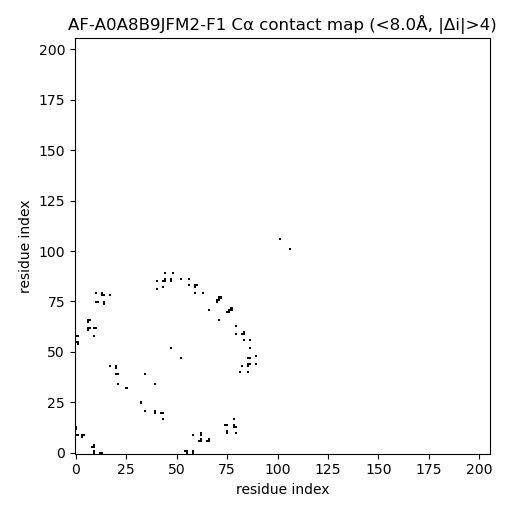.477 12.399 1.00 32.72 165 GLU A C 1
ATOM 1311 O O . GLU A 1 165 ? -29.436 37.950 13.524 1.00 32.72 165 GLU A O 1
ATOM 1316 N N . SER A 1 166 ? -29.332 36.157 12.181 1.00 33.09 166 SER A N 1
ATOM 1317 C CA . SER A 1 166 ? -30.119 35.184 12.948 1.00 33.09 166 SER A CA 1
ATOM 1318 C C . SER A 1 166 ? -29.325 34.149 13.778 1.00 33.09 166 SER A C 1
ATOM 1320 O O . SER A 1 166 ? -28.328 33.575 13.339 1.00 33.09 166 SER A O 1
ATOM 1322 N N . ASP A 1 167 ? -29.811 33.860 14.995 1.00 30.20 167 ASP A N 1
ATOM 1323 C CA . ASP A 1 167 ? -29.294 32.797 15.878 1.00 30.20 167 ASP A CA 1
ATOM 1324 C C . ASP A 1 167 ? -29.847 31.412 15.463 1.00 30.20 167 ASP A C 1
ATOM 1326 O O . ASP A 1 167 ? -31.056 31.177 15.516 1.00 30.20 167 ASP A O 1
ATOM 1330 N N . ILE A 1 168 ? -28.966 30.460 15.126 1.00 37.28 168 ILE A N 1
ATOM 1331 C CA . ILE A 1 168 ? -29.329 29.050 14.880 1.00 37.28 168 ILE A CA 1
ATOM 1332 C C . ILE A 1 168 ? -29.068 28.218 16.144 1.00 37.28 168 ILE A C 1
ATOM 1334 O O . ILE A 1 168 ? -27.921 27.909 16.476 1.00 37.28 168 ILE A O 1
ATOM 1338 N N . GLU A 1 169 ? -30.131 27.811 16.842 1.00 33.19 169 GLU A N 1
ATOM 1339 C CA . GLU A 1 169 ? -30.032 26.936 18.016 1.00 33.19 169 GLU A CA 1
ATOM 1340 C C . GLU A 1 169 ? -29.931 25.452 17.607 1.00 33.19 169 GLU A C 1
ATOM 1342 O O . GLU A 1 169 ? -30.915 24.839 17.196 1.00 33.19 169 GLU A O 1
ATOM 1347 N N . LEU A 1 170 ? -28.744 24.847 17.752 1.00 31.86 170 LEU A N 1
ATOM 1348 C CA . LEU A 1 170 ? -28.564 23.392 17.645 1.00 31.86 170 LEU A CA 1
ATOM 1349 C C . LEU A 1 170 ? -28.691 22.720 19.024 1.00 31.86 170 LEU A C 1
ATOM 1351 O O . LEU A 1 170 ? -27.700 22.456 19.710 1.00 31.86 170 LEU A O 1
ATOM 1355 N N . THR A 1 171 ? -29.923 22.428 19.437 1.00 29.86 171 THR A N 1
ATOM 1356 C CA . THR A 1 171 ? -30.212 21.685 20.671 1.00 29.86 171 THR A CA 1
ATOM 1357 C C . THR A 1 171 ? -30.015 20.176 20.443 1.00 29.86 171 THR A C 1
ATOM 1359 O O . THR A 1 171 ? -30.873 19.504 19.872 1.00 29.86 171 THR A O 1
ATOM 1362 N N . LEU A 1 172 ? -28.881 19.616 20.882 1.00 33.88 172 LEU A N 1
ATOM 1363 C CA . LEU A 1 172 ? -28.645 18.163 20.877 1.00 33.88 172 LEU A CA 1
ATOM 1364 C C . LEU A 1 172 ? -29.233 17.510 22.149 1.00 33.88 172 LEU A C 1
ATOM 1366 O O . LEU A 1 172 ? -28.910 17.970 23.247 1.00 33.88 172 LEU A O 1
ATOM 1370 N N . PRO A 1 173 ? -30.065 16.451 22.048 1.00 33.22 173 PRO A N 1
ATOM 1371 C CA . PRO A 1 173 ? -30.619 15.769 23.221 1.00 33.22 173 PRO A CA 1
ATOM 1372 C C . PRO A 1 173 ? -29.562 14.997 24.023 1.00 33.22 173 PRO A C 1
ATOM 1374 O O . PRO A 1 173 ? -28.786 14.223 23.463 1.00 33.22 173 PRO A O 1
ATOM 1377 N N . CYS A 1 174 ? -29.573 15.153 25.348 1.00 39.72 174 CYS A N 1
ATOM 1378 C CA . CYS A 1 174 ? -28.722 14.387 26.259 1.00 39.72 174 CYS A CA 1
ATOM 1379 C C . CYS A 1 174 ? -29.389 13.059 26.653 1.00 39.72 174 CYS A C 1
ATOM 1381 O O . CYS A 1 174 ? -30.272 13.076 27.509 1.00 39.72 174 CYS A O 1
ATOM 1383 N N . ASP A 1 175 ? -28.939 11.926 26.101 1.00 37.47 175 ASP A N 1
ATOM 1384 C CA . ASP A 1 175 ? -29.336 10.587 26.587 1.00 37.47 175 ASP A CA 1
ATOM 1385 C C . ASP A 1 175 ? -28.240 9.507 26.384 1.00 37.47 175 ASP A C 1
ATOM 1387 O O . ASP A 1 175 ? -28.486 8.375 25.970 1.00 37.47 175 ASP A O 1
ATOM 1391 N N . GLU A 1 176 ? -26.972 9.860 26.645 1.00 43.41 176 GLU A N 1
ATOM 1392 C CA . GLU A 1 176 ? -25.823 8.940 26.496 1.00 43.41 176 GLU A CA 1
ATOM 1393 C C . GLU A 1 176 ? -25.805 7.784 27.520 1.00 43.41 176 GLU A C 1
ATOM 1395 O O . GLU A 1 176 ? -25.150 6.762 27.301 1.00 43.41 176 GLU A O 1
ATOM 1400 N N . THR A 1 177 ? -26.510 7.919 28.647 1.00 41.38 177 THR A N 1
ATOM 1401 C CA . THR A 1 177 ? -26.442 6.977 29.779 1.00 41.38 177 THR A CA 1
ATOM 1402 C C . THR A 1 177 ? -27.070 5.618 29.465 1.00 41.38 177 THR A C 1
ATOM 1404 O O . THR A 1 177 ? -26.555 4.588 29.902 1.00 41.38 177 THR A O 1
ATOM 1407 N N . VAL A 1 178 ? -28.145 5.586 28.670 1.00 39.94 178 VAL A N 1
ATOM 1408 C CA . VAL A 1 178 ? -28.841 4.343 28.295 1.00 39.94 178 VAL A CA 1
ATOM 1409 C C . VAL A 1 178 ? -27.999 3.492 27.335 1.00 39.94 178 VAL A C 1
ATOM 1411 O O . VAL A 1 178 ? -28.009 2.263 27.424 1.00 39.94 178 VAL A O 1
ATOM 1414 N N . ALA A 1 179 ? -27.224 4.127 26.449 1.00 45.81 179 ALA A N 1
ATOM 1415 C CA . ALA A 1 179 ? -26.352 3.430 25.502 1.00 45.81 179 ALA A CA 1
ATOM 1416 C C . ALA A 1 179 ? -25.181 2.720 26.205 1.00 45.81 179 ALA A C 1
ATOM 1418 O O . ALA A 1 179 ? -24.882 1.564 25.899 1.00 45.81 179 ALA A O 1
ATOM 1419 N N . GLN A 1 180 ? -24.559 3.377 27.192 1.00 43.28 180 GLN A N 1
ATOM 1420 C CA . GLN A 1 180 ? -23.440 2.809 27.953 1.00 43.28 180 GLN A CA 1
ATOM 1421 C C . GLN A 1 180 ? -23.847 1.556 28.748 1.00 43.28 180 GLN A C 1
ATOM 1423 O O . GLN A 1 180 ? -23.091 0.587 28.795 1.00 43.28 180 GLN A O 1
ATOM 1428 N N . HIS A 1 181 ? -25.062 1.528 29.311 1.00 38.12 181 HIS A N 1
ATOM 1429 C CA . HIS A 1 181 ? -25.538 0.381 30.093 1.00 38.12 181 HIS A CA 1
ATOM 1430 C C . HIS A 1 181 ? -25.860 -0.861 29.232 1.00 38.12 181 HIS A C 1
ATOM 1432 O O . HIS A 1 181 ? -25.845 -1.977 29.753 1.00 38.12 181 HIS A O 1
ATOM 1438 N N . ARG A 1 182 ? -26.119 -0.713 27.923 1.00 40.34 182 ARG A N 1
ATOM 1439 C CA . ARG A 1 182 ? -26.228 -1.873 27.014 1.00 40.34 182 ARG A CA 1
ATOM 1440 C C . ARG A 1 182 ? -24.859 -2.483 26.728 1.00 40.34 182 ARG A C 1
ATOM 1442 O O . ARG A 1 182 ? -24.637 -3.641 27.055 1.00 40.34 182 ARG A O 1
ATOM 1449 N N . LEU A 1 183 ? -23.918 -1.663 26.254 1.00 45.91 183 LEU A N 1
ATOM 1450 C CA . LEU A 1 183 ? -22.577 -2.112 25.859 1.00 45.91 183 LEU A CA 1
ATOM 1451 C C . LEU A 1 183 ? -21.789 -2.788 26.992 1.00 45.91 183 LEU A C 1
ATOM 1453 O O . LEU A 1 183 ? -20.988 -3.676 26.723 1.00 45.91 183 LEU A O 1
ATOM 1457 N N . SER A 1 184 ? -22.016 -2.398 28.251 1.00 45.66 184 SER A N 1
ATOM 1458 C CA . SER A 1 184 ? -21.391 -3.080 29.394 1.00 45.66 184 SER A CA 1
ATOM 1459 C C . SER A 1 184 ? -21.940 -4.491 29.622 1.00 45.66 184 SER A C 1
ATOM 1461 O O . SER A 1 184 ? -21.212 -5.337 30.123 1.00 45.66 184 SER A O 1
ATOM 1463 N N . LYS A 1 185 ? -23.202 -4.747 29.258 1.00 47.94 185 LYS A N 1
ATOM 1464 C CA . LYS A 1 185 ? -23.882 -6.030 29.469 1.00 47.94 185 LYS A CA 1
ATOM 1465 C C . LYS A 1 185 ? -23.643 -7.004 28.315 1.00 47.94 185 LYS A C 1
ATOM 1467 O O . LYS A 1 185 ? -23.452 -8.192 28.539 1.00 47.94 185 LYS A O 1
ATOM 1472 N N . ASP A 1 186 ? -23.565 -6.475 27.095 1.00 46.72 186 ASP A N 1
ATOM 1473 C CA . ASP A 1 186 ? -23.185 -7.235 25.898 1.00 46.72 186 ASP A CA 1
ATOM 1474 C C . ASP A 1 186 ? -21.725 -7.752 25.980 1.00 46.72 186 ASP A C 1
ATOM 1476 O O . ASP A 1 186 ? -21.367 -8.707 25.296 1.00 46.72 186 ASP A O 1
ATOM 1480 N N . LEU A 1 187 ? -20.885 -7.142 26.833 1.00 49.09 187 LEU A N 1
ATOM 1481 C CA . LEU A 1 187 ? -19.503 -7.564 27.096 1.00 49.09 187 LEU A CA 1
ATOM 1482 C C . LEU A 1 187 ? -19.376 -8.613 28.217 1.00 49.09 187 LEU A C 1
ATOM 1484 O O . LEU A 1 187 ? -18.432 -9.394 28.190 1.00 49.09 187 LEU A O 1
ATOM 1488 N N . GLU A 1 188 ? -20.305 -8.649 29.179 1.00 51.00 188 GLU A N 1
ATOM 1489 C CA . GLU A 1 188 ? -20.354 -9.699 30.213 1.00 51.00 188 GLU A CA 1
ATOM 1490 C C . GLU A 1 188 ? -20.788 -11.044 29.606 1.00 51.00 188 GLU A C 1
ATOM 1492 O O . GLU A 1 188 ? -20.176 -12.068 29.884 1.00 51.00 188 GLU A O 1
ATOM 1497 N N . ILE A 1 189 ? -21.770 -11.027 28.694 1.00 46.69 189 ILE A N 1
ATOM 1498 C CA . ILE A 1 189 ? -22.309 -12.232 28.031 1.00 46.69 189 ILE A CA 1
ATOM 1499 C C . ILE A 1 189 ? -21.234 -12.985 27.222 1.00 46.69 189 ILE A C 1
ATOM 1501 O O . ILE A 1 189 ? -21.227 -14.210 27.198 1.00 46.69 189 ILE A O 1
ATOM 1505 N N . LEU A 1 190 ? -20.284 -12.270 26.608 1.00 45.84 190 LEU A N 1
ATOM 1506 C CA . LEU A 1 190 ? -19.164 -12.873 25.869 1.00 45.84 190 LEU A CA 1
ATOM 1507 C C . LEU A 1 190 ? -18.005 -13.346 26.772 1.00 45.84 190 LEU A C 1
ATOM 1509 O O . LEU A 1 190 ? -16.985 -13.791 26.255 1.00 45.84 190 LEU A O 1
ATOM 1513 N N . GLY A 1 191 ? -18.131 -13.221 28.097 1.00 41.97 191 GLY A N 1
ATOM 1514 C CA . GLY A 1 191 ? -17.154 -13.716 29.071 1.00 41.97 191 GLY A CA 1
ATOM 1515 C C . GLY A 1 191 ? -17.502 -15.071 29.693 1.00 41.97 191 GLY 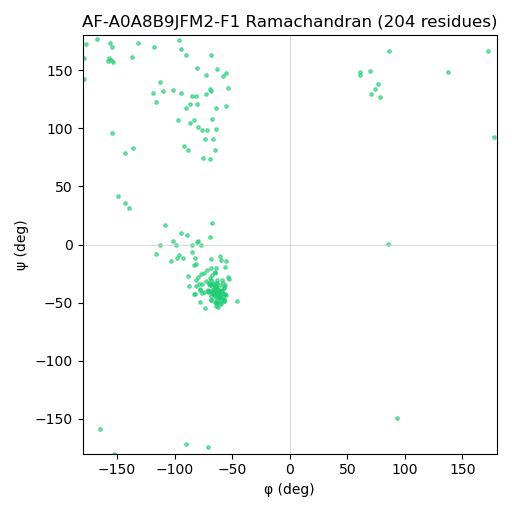A C 1
ATOM 1516 O O . GLY A 1 191 ? -16.645 -15.653 30.349 1.00 41.97 191 GLY A O 1
ATOM 1517 N N . GLU A 1 192 ? -18.730 -15.569 29.508 1.00 44.28 192 GLU A N 1
ATOM 1518 C CA . GLU A 1 192 ? -19.217 -16.806 30.147 1.00 44.28 192 GLU A CA 1
ATOM 1519 C C . GLU A 1 192 ? -19.245 -18.021 29.190 1.00 44.28 192 GLU A C 1
ATOM 1521 O O . GLU A 1 192 ? -19.316 -19.154 29.654 1.00 44.28 192 GLU A O 1
ATOM 1526 N N . GLU A 1 193 ? -19.121 -17.823 27.869 1.00 47.06 193 GLU A N 1
ATOM 1527 C CA . GLU A 1 193 ? -19.192 -18.912 26.869 1.00 47.06 193 GLU A CA 1
ATOM 1528 C C . GLU A 1 193 ? -17.855 -19.658 26.609 1.00 47.06 193 GLU A C 1
ATOM 1530 O O . GLU A 1 193 ? -17.864 -20.670 25.910 1.00 47.06 193 GLU A O 1
ATOM 1535 N N . GLU A 1 194 ? -16.709 -19.222 27.164 1.00 46.38 194 GLU A N 1
ATOM 1536 C CA . GLU A 1 194 ? -15.401 -19.893 26.952 1.00 46.38 194 GLU A CA 1
ATOM 1537 C C . GLU A 1 194 ? -15.013 -20.955 28.016 1.00 46.38 194 GLU A C 1
ATOM 1539 O O . GLU A 1 194 ? -14.095 -21.731 27.754 1.00 46.38 194 GLU A O 1
ATOM 1544 N N . GLU A 1 195 ? -15.691 -21.075 29.173 1.00 45.81 195 GLU A N 1
ATOM 1545 C CA . GLU A 1 195 ? -15.299 -22.048 30.232 1.00 45.81 195 GLU A CA 1
ATOM 1546 C C . GLU A 1 195 ? -16.035 -23.410 30.233 1.00 45.81 195 GLU A C 1
ATOM 1548 O O . GLU A 1 195 ? -15.583 -24.328 30.917 1.00 45.81 195 GLU A O 1
ATOM 1553 N N . GLU A 1 196 ? -17.096 -23.634 29.444 1.00 45.34 196 GLU A N 1
ATOM 1554 C CA . GLU A 1 196 ? -17.737 -24.973 29.361 1.00 45.34 196 GLU A CA 1
ATOM 1555 C C . GLU A 1 196 ? -17.059 -25.940 28.353 1.00 45.34 196 GLU A C 1
ATOM 1557 O O . GLU A 1 196 ? -17.474 -27.091 28.212 1.00 45.34 196 GLU A O 1
ATOM 1562 N N . GLY A 1 197 ? -15.998 -25.510 27.655 1.00 44.62 197 GLY A N 1
ATOM 1563 C CA . GLY A 1 197 ? -15.428 -26.230 26.503 1.00 44.62 197 GLY A CA 1
ATOM 1564 C C . GLY A 1 197 ? -14.479 -27.408 26.793 1.00 44.62 197 GLY A C 1
ATOM 1565 O O . GLY A 1 197 ? -14.493 -28.390 26.053 1.00 44.62 197 GLY A O 1
ATOM 1566 N N . GLU A 1 198 ? -13.648 -27.352 27.841 1.00 44.97 198 GLU A N 1
ATOM 1567 C CA . GLU A 1 198 ? -12.557 -28.335 28.057 1.00 44.97 198 GLU A CA 1
ATOM 1568 C C . GLU A 1 198 ? -12.927 -29.518 28.986 1.00 44.97 198 GLU A C 1
ATOM 1570 O O . GLU A 1 198 ? -12.070 -30.308 29.384 1.00 44.97 198 GLU A O 1
ATOM 1575 N N . GLY A 1 199 ? -14.208 -29.675 29.339 1.00 46.94 199 GLY A N 1
ATOM 1576 C CA . GLY A 1 199 ? -14.644 -30.588 30.405 1.00 46.94 199 GLY A CA 1
ATOM 1577 C C . GLY A 1 199 ? -14.783 -32.082 30.062 1.00 46.94 199 GLY A C 1
ATOM 1578 O O . GLY A 1 199 ? -14.875 -32.892 30.984 1.00 46.94 199 GLY A O 1
ATOM 1579 N N . GLN A 1 200 ? -14.841 -32.482 28.783 1.00 46.97 200 GLN A N 1
ATOM 1580 C CA . GLN A 1 200 ? -15.237 -33.852 28.392 1.00 46.97 200 GLN A CA 1
ATOM 1581 C C . GLN A 1 200 ? -14.356 -34.479 27.300 1.00 46.97 200 GLN A C 1
ATOM 1583 O O . GLN A 1 200 ? -14.709 -34.527 26.124 1.00 46.97 200 GLN A O 1
ATOM 1588 N N . LEU A 1 201 ? -13.223 -35.051 27.725 1.00 46.84 201 LEU A N 1
ATOM 1589 C CA . LEU A 1 201 ? -12.414 -35.965 26.903 1.00 46.84 201 LEU A CA 1
ATOM 1590 C C . LEU A 1 201 ? -11.786 -37.121 27.718 1.00 46.84 201 LEU A C 1
ATOM 1592 O O . LEU A 1 201 ? -10.676 -37.576 27.449 1.00 46.84 201 LEU A O 1
ATOM 1596 N N . MET A 1 202 ? -12.522 -37.617 28.721 1.00 52.53 202 MET A N 1
ATOM 1597 C CA . MET A 1 202 ? -12.204 -38.836 29.477 1.00 52.53 202 MET A CA 1
ATOM 1598 C C . MET A 1 202 ? -13.471 -39.632 29.835 1.00 52.53 202 MET A C 1
ATOM 1600 O O . MET A 1 202 ? -13.923 -39.553 30.967 1.00 52.53 202 MET A O 1
ATOM 1604 N N . GLU A 1 203 ? -14.024 -40.394 28.884 1.00 50.97 203 GLU A N 1
ATOM 1605 C CA . GLU A 1 203 ? -14.603 -41.740 29.100 1.00 50.97 203 GLU A CA 1
ATOM 1606 C C . GLU A 1 203 ? -15.210 -42.297 27.797 1.00 50.97 203 GLU A C 1
ATOM 1608 O O . GLU A 1 203 ? -16.383 -42.098 27.509 1.00 50.97 203 GLU A O 1
ATOM 1613 N N . GLU A 1 204 ? -14.423 -43.058 27.028 1.00 42.28 204 GLU A N 1
ATOM 1614 C CA . GLU A 1 204 ? -14.951 -44.239 26.327 1.00 42.28 204 GLU A CA 1
ATOM 1615 C C . GLU A 1 204 ? -13.818 -45.253 26.076 1.00 42.28 204 GLU A C 1
ATOM 1617 O O . GLU A 1 204 ? -13.033 -45.150 25.136 1.00 42.28 204 GLU A O 1
ATOM 1622 N N . GLN A 1 205 ? -13.709 -46.233 26.976 1.00 45.38 205 GLN A N 1
ATOM 1623 C CA . GLN A 1 205 ? -13.032 -47.507 26.722 1.00 45.38 205 GLN A CA 1
ATOM 1624 C C . GLN A 1 205 ? -14.082 -48.615 26.808 1.00 45.38 205 GLN A C 1
ATOM 1626 O O . GLN A 1 205 ? -14.710 -48.764 27.859 1.00 45.38 205 GLN A O 1
ATOM 1631 N N . HIS A 1 206 ? -14.223 -49.395 25.735 1.00 45.53 206 HIS A N 1
ATOM 1632 C CA . HIS A 1 206 ? -14.774 -50.753 25.708 1.00 45.53 206 HIS A CA 1
ATOM 1633 C C . HIS A 1 206 ? -14.269 -51.494 24.461 1.00 45.53 206 HIS A C 1
ATOM 1635 O O . HIS A 1 206 ? -14.011 -50.811 23.445 1.00 45.53 206 HIS A O 1
#

InterPro domains:
  IPR003123 VPS9 domain [PF02204] (1-94)
  IPR003123 VPS9 domain [PS51205] (1-99)
  IPR003123 VPS9 domain [SM00167] (1-108)
  IPR037191 VPS9 domain superfamily [G3DSA:1.20.1050.80] (1-117)
  IPR037191 VPS9 domain superfamily [SSF109993] (1-115)
  IPR045046 Vacuolar protein sorting-associated protein 9-like [PTHR23101] (1-150)

Foldseek 3Di:
DLPDPDLVVVLVVLLVVLVVLVVVVVVPDDPPDDDDPVRSLVSLLVVCVVDDLVSLQVSLVVSVVPDDPVNLPPDSVVSSVSSNVSSCCVVPDDVVPVPCPDPPVVVVVVVVVVCVVPVVVVVVVPCPDPDDPPDDDDDDDDDDDDDDDDDDDYDDDDDDDDDDDDDDDDDDDDDVPVVVVVVVVVVVVVVPPPPVPPDDDDDDDD